Protein AF-A0A1D1YSC1-F1 (afdb_monomer_lite)

Foldseek 3Di:
DDDDDDDDDDDDDDDDDDDDDDPDDPDPDPPPDDDPPDDLKDKDFPPDFAKAFQAKFKDWAAFPPPRWIKMKIKGGDAGPPFEWEDADPPDDIFHPDPVQWDDDPPWTKGDDDPAIATRCVLLVVLCVVLRHGDIYIYMPRDRYDHCVVVHNVVNNVRRVVRDMDGHHHPVRDTDGDIDMARNAKDKDDDDPDIDIDGGDPDDDDDDWDQDPVRDTPPDPDD

Radius of gyration: 28.07 Å; chains: 1; bounding box: 78×94×38 Å

InterPro domains:
  IPR004463 UDP-3-O-acyl N-acetylglucosamine deacetylase [PF03331] (50-207)
  IPR004463 UDP-3-O-acyl N-acetylglucosamine deacetylase [PTHR33694] (35-207)
  IPR015870 UDP-3-O-acyl N-acetylglucosamine deacetylase, N-terminal [G3DSA:3.30.230.20] (48-171)
  IPR020568 Ribosomal protein uS5 domain 2-type superfamily [SSF54211] (50-167)

Secondary structure (DSSP, 8-state):
---------------------------------S---S-SEEEEEEEEEPEEESS-EEEEEE-TTT--EEEEEEEE--TT--EEEE-STTSPPEESSGGGEE--TTS-EEEETTEEEB--HHHHHHHHHTT--BEEEEEESSSB---TTSSSHHHHHHHHHH-EEE-B-TTS-B-EEEEEEE-S-EEEEETTEEEEE---SS------EE-TTS-EE-----

Organism: NCBI:txid1678845

pLDDT: mean 83.15, std 23.89, range [26.45, 98.88]

Structure (mmCIF, N/CA/C/O backbone):
data_AF-A0A1D1YSC1-F1
#
_entry.id   AF-A0A1D1YSC1-F1
#
loop_
_atom_site.group_PDB
_atom_site.id
_atom_site.type_symbol
_atom_site.label_atom_id
_atom_site.label_alt_id
_atom_site.label_comp_id
_atom_site.label_asym_id
_atom_site.label_entity_id
_atom_site.label_seq_id
_atom_site.pdbx_PDB_ins_code
_atom_site.Cartn_x
_atom_site.Cartn_y
_atom_site.Cartn_z
_atom_site.occupancy
_atom_site.B_iso_or_equiv
_atom_site.auth_seq_id
_atom_site.auth_comp_id
_atom_site.auth_asym_id
_atom_site.auth_atom_id
_atom_site.pdbx_PDB_model_num
ATOM 1 N N . ARG A 1 1 ? 55.355 -77.568 -11.088 1.00 39.12 1 ARG A N 1
ATOM 2 C CA . ARG A 1 1 ? 55.262 -77.739 -9.612 1.00 39.12 1 ARG A CA 1
ATOM 3 C C . ARG A 1 1 ? 54.061 -76.919 -9.127 1.00 39.12 1 ARG A C 1
ATOM 5 O O . ARG A 1 1 ? 54.144 -75.709 -9.161 1.00 39.12 1 ARG A O 1
ATOM 12 N N . SER A 1 2 ? 52.837 -77.455 -9.118 1.00 33.72 2 SER A N 1
ATOM 13 C CA . SER A 1 2 ? 52.183 -78.291 -8.082 1.00 33.72 2 SER A CA 1
ATOM 14 C C . SER A 1 2 ? 51.671 -77.526 -6.838 1.00 33.72 2 SER A C 1
ATOM 16 O O . SER A 1 2 ? 52.437 -77.263 -5.923 1.00 33.72 2 SER A O 1
ATOM 18 N N . ARG A 1 3 ? 50.354 -77.244 -6.855 1.00 34.88 3 ARG A N 1
ATOM 19 C CA . ARG A 1 3 ? 49.289 -77.353 -5.816 1.00 34.88 3 ARG A CA 1
ATOM 20 C C . ARG A 1 3 ? 49.611 -77.226 -4.308 1.00 34.88 3 ARG A C 1
ATOM 22 O O . ARG A 1 3 ? 50.446 -77.977 -3.817 1.00 34.88 3 ARG A O 1
ATOM 29 N N . ARG A 1 4 ? 48.722 -76.505 -3.582 1.00 34.66 4 ARG A N 1
ATOM 30 C CA . ARG A 1 4 ? 47.821 -76.921 -2.441 1.00 34.66 4 ARG A CA 1
ATOM 31 C C . ARG A 1 4 ? 47.460 -75.670 -1.582 1.00 34.66 4 ARG A C 1
ATOM 33 O O . ARG A 1 4 ? 48.382 -74.966 -1.211 1.00 34.66 4 ARG A O 1
ATOM 40 N N . THR A 1 5 ? 46.218 -75.169 -1.392 1.00 34.38 5 THR A N 1
ATOM 41 C CA . THR A 1 5 ? 44.997 -75.626 -0.638 1.00 34.38 5 THR A CA 1
ATOM 42 C C . THR A 1 5 ? 45.297 -76.069 0.809 1.00 34.38 5 THR A C 1
ATOM 44 O O . THR A 1 5 ? 46.178 -76.907 0.946 1.00 34.38 5 THR A O 1
ATOM 47 N N . ALA A 1 6 ? 44.638 -75.705 1.930 1.00 34.56 6 ALA A N 1
ATOM 48 C CA . ALA A 1 6 ? 43.359 -75.058 2.343 1.00 34.56 6 ALA A CA 1
ATOM 49 C C . ALA A 1 6 ? 43.446 -74.805 3.907 1.00 34.56 6 ALA A C 1
ATOM 51 O O . ALA A 1 6 ? 44.578 -74.840 4.384 1.00 34.56 6 ALA A O 1
ATOM 52 N N . PRO A 1 7 ? 42.399 -74.767 4.793 1.00 42.50 7 PRO A N 1
ATOM 53 C CA . PRO A 1 7 ? 40.995 -74.277 4.772 1.00 42.50 7 PRO A CA 1
ATOM 54 C C . PRO A 1 7 ? 40.485 -73.526 6.067 1.00 42.50 7 PRO A C 1
ATOM 56 O O . PRO A 1 7 ? 41.078 -73.598 7.135 1.00 42.50 7 PRO A O 1
ATOM 59 N N . ARG A 1 8 ? 39.242 -72.992 5.971 1.00 30.92 8 ARG A N 1
ATOM 60 C CA . ARG A 1 8 ? 38.125 -72.888 6.974 1.00 30.92 8 ARG A CA 1
ATOM 61 C C . ARG A 1 8 ? 38.190 -71.939 8.199 1.00 30.92 8 ARG A C 1
ATOM 63 O O . ARG A 1 8 ? 38.908 -72.203 9.151 1.00 30.92 8 ARG A O 1
ATOM 70 N N . ARG A 1 9 ? 37.136 -71.103 8.338 1.00 31.81 9 ARG A N 1
ATOM 71 C CA . ARG A 1 9 ? 36.025 -71.289 9.320 1.00 31.81 9 ARG A CA 1
ATOM 72 C C . ARG A 1 9 ? 34.803 -70.383 9.035 1.00 31.81 9 ARG A C 1
ATOM 74 O O . ARG A 1 9 ? 34.944 -69.201 8.765 1.00 31.81 9 ARG A O 1
ATOM 81 N N . ARG A 1 10 ? 33.599 -70.974 9.114 1.00 33.00 10 ARG A N 1
ATOM 82 C CA . ARG A 1 10 ? 32.261 -70.334 9.148 1.00 33.00 10 ARG A CA 1
ATOM 83 C C . ARG A 1 10 ? 31.781 -70.223 10.604 1.00 33.00 10 ARG A C 1
ATOM 85 O O . ARG A 1 10 ? 32.017 -71.172 11.349 1.00 33.00 10 ARG A O 1
ATOM 92 N N . ARG A 1 11 ? 31.009 -69.175 10.935 1.00 31.00 11 ARG A N 1
ATOM 93 C CA . ARG A 1 11 ? 29.890 -69.105 11.923 1.00 31.00 11 ARG A CA 1
ATOM 94 C C . ARG A 1 11 ? 29.269 -67.690 11.828 1.00 31.00 11 ARG A C 1
ATOM 96 O O . ARG A 1 11 ? 30.011 -66.739 11.989 1.00 31.00 11 ARG A O 1
ATOM 103 N N . THR A 1 12 ? 28.085 -67.461 11.239 1.00 29.62 12 THR A N 1
ATOM 104 C CA . THR A 1 12 ? 26.663 -67.637 11.663 1.00 29.62 12 THR A CA 1
ATOM 105 C C . THR A 1 12 ? 26.011 -66.401 12.306 1.00 29.62 12 THR A C 1
ATOM 107 O O . THR A 1 12 ? 26.541 -65.910 13.294 1.00 29.62 12 THR A O 1
ATOM 110 N N . ARG A 1 13 ? 24.767 -66.126 11.845 1.00 27.23 13 ARG A N 1
ATOM 111 C CA . ARG A 1 13 ? 23.659 -65.312 12.422 1.00 27.23 13 ARG A CA 1
ATOM 112 C C . ARG A 1 13 ? 23.828 -63.783 12.293 1.00 27.23 13 ARG A C 1
ATOM 114 O O . ARG A 1 13 ? 24.944 -63.307 12.334 1.00 27.23 13 ARG A O 1
ATOM 121 N N . SER A 1 14 ? 22.798 -62.963 12.072 1.00 30.50 14 SER A N 1
ATOM 122 C CA . SER A 1 14 ? 21.338 -63.106 12.218 1.00 30.50 14 SER A CA 1
ATOM 123 C C . SER A 1 14 ? 20.599 -62.085 11.338 1.00 30.50 14 SER A C 1
ATOM 125 O O . SER A 1 14 ? 21.134 -61.039 10.991 1.00 30.50 14 SER A O 1
ATOM 127 N N . HIS A 1 15 ? 19.346 -62.407 11.013 1.00 31.84 15 HIS A N 1
ATOM 128 C CA . HIS A 1 15 ? 18.331 -61.498 10.482 1.00 31.84 15 HIS A CA 1
ATOM 129 C C . HIS A 1 15 ? 18.201 -60.194 11.286 1.00 31.84 15 HIS A C 1
ATOM 131 O O . HIS A 1 15 ? 18.154 -60.248 12.511 1.00 31.84 15 HIS A O 1
ATOM 137 N N . CYS A 1 16 ? 17.942 -59.088 10.586 1.00 26.45 16 CYS A N 1
ATOM 138 C CA . CYS A 1 16 ? 16.948 -58.112 11.024 1.00 26.45 16 CYS A CA 1
ATOM 139 C C . CYS A 1 16 ? 16.099 -57.704 9.815 1.00 26.45 16 CYS A C 1
ATOM 141 O O . CYS A 1 16 ? 16.596 -57.146 8.840 1.00 26.45 16 CYS A O 1
ATOM 143 N N . ARG A 1 17 ? 14.816 -58.072 9.870 1.00 34.06 17 ARG A N 1
ATOM 144 C CA . ARG A 1 17 ? 13.749 -57.495 9.057 1.00 34.06 17 ARG A CA 1
ATOM 145 C C . ARG A 1 17 ? 13.310 -56.205 9.750 1.00 34.06 17 ARG A C 1
ATOM 147 O O . ARG A 1 17 ? 12.892 -56.265 10.898 1.00 34.06 17 ARG A O 1
ATOM 154 N N . SER A 1 18 ? 13.315 -55.103 9.021 1.00 32.38 18 SER A N 1
ATOM 155 C CA . SER A 1 18 ? 12.492 -53.915 9.266 1.00 32.38 18 SER A CA 1
ATOM 156 C C . SER A 1 18 ? 12.382 -53.234 7.894 1.00 32.38 18 SER A C 1
ATOM 158 O O . SER A 1 18 ? 13.385 -52.805 7.345 1.00 32.38 18 SER A O 1
ATOM 160 N N . GLY A 1 19 ? 11.266 -53.253 7.173 1.00 36.19 19 GLY A N 1
ATOM 161 C CA . GLY A 1 19 ? 9.911 -53.182 7.685 1.00 36.19 19 GLY A CA 1
ATOM 162 C C . GLY A 1 19 ? 9.565 -51.750 8.066 1.00 36.19 19 GLY A C 1
ATOM 163 O O . GLY A 1 19 ? 9.018 -51.565 9.136 1.00 36.19 19 GLY A O 1
ATOM 164 N N . GLU A 1 20 ? 9.864 -50.765 7.215 1.00 30.47 20 GLU A N 1
ATOM 165 C CA . GLU A 1 20 ? 9.128 -49.501 7.225 1.00 30.47 20 GLU A CA 1
ATOM 166 C C . GLU A 1 20 ? 8.618 -49.200 5.820 1.00 30.47 20 GLU A C 1
ATOM 168 O O . GLU A 1 20 ? 9.331 -48.924 4.857 1.00 30.47 20 GLU A O 1
ATOM 173 N N . MET A 1 21 ? 7.316 -49.418 5.727 1.00 30.52 21 MET A N 1
ATOM 174 C CA . MET A 1 21 ? 6.449 -49.181 4.602 1.00 30.52 21 MET A CA 1
ATOM 175 C C . MET A 1 21 ? 6.351 -47.663 4.438 1.00 30.52 21 MET A C 1
ATOM 177 O O . MET A 1 21 ? 5.779 -46.993 5.293 1.00 30.52 21 MET A O 1
ATOM 181 N N . PHE A 1 22 ? 6.930 -47.128 3.360 1.00 29.66 22 PHE A N 1
ATOM 182 C CA . PHE A 1 22 ? 6.722 -45.742 2.938 1.00 29.66 22 PHE A CA 1
ATOM 183 C C . PHE A 1 22 ? 5.228 -45.399 3.039 1.00 29.66 22 PHE A C 1
ATOM 185 O O . PHE A 1 22 ? 4.410 -46.128 2.456 1.00 29.66 22 PHE A O 1
ATOM 192 N N . PRO A 1 23 ? 4.831 -44.325 3.748 1.00 36.41 23 PRO A N 1
ATOM 193 C CA . PRO A 1 23 ? 3.444 -43.919 3.743 1.00 36.41 23 PRO A CA 1
ATOM 194 C C . PRO A 1 23 ? 3.080 -43.539 2.309 1.00 36.41 23 PRO A C 1
ATOM 196 O O . PRO A 1 23 ? 3.717 -42.715 1.651 1.00 36.41 23 PRO A O 1
ATOM 199 N N . ARG A 1 24 ? 2.067 -44.245 1.810 1.00 33.72 24 ARG A N 1
ATOM 200 C CA . ARG A 1 24 ? 1.439 -44.049 0.508 1.00 33.72 24 ARG A CA 1
ATOM 201 C C . ARG A 1 24 ? 1.140 -42.567 0.292 1.00 33.72 24 ARG A C 1
ATOM 203 O O . ARG A 1 24 ? 0.665 -41.907 1.212 1.00 33.72 24 ARG A O 1
ATOM 210 N N . ARG A 1 25 ? 1.340 -42.104 -0.951 1.00 35.59 25 ARG A N 1
ATOM 211 C CA . ARG A 1 25 ? 0.795 -40.854 -1.508 1.00 35.59 25 ARG A CA 1
ATOM 212 C C . ARG A 1 25 ? -0.535 -40.505 -0.834 1.00 35.59 25 ARG A C 1
ATOM 214 O O . ARG A 1 25 ? -1.550 -41.136 -1.139 1.00 35.59 25 ARG A O 1
ATOM 221 N N . LEU A 1 26 ? -0.546 -39.489 0.030 1.00 38.94 26 LEU A N 1
ATOM 222 C CA . LEU A 1 26 ? -1.777 -38.758 0.278 1.00 38.94 26 LEU A CA 1
ATOM 223 C C . LEU A 1 26 ? -2.055 -37.995 -1.013 1.00 38.94 26 LEU A C 1
ATOM 225 O O . LEU A 1 26 ? -1.415 -36.996 -1.323 1.00 38.94 26 LEU A O 1
ATOM 229 N N . GLN A 1 27 ? -2.981 -38.528 -1.806 1.00 32.03 27 GLN A 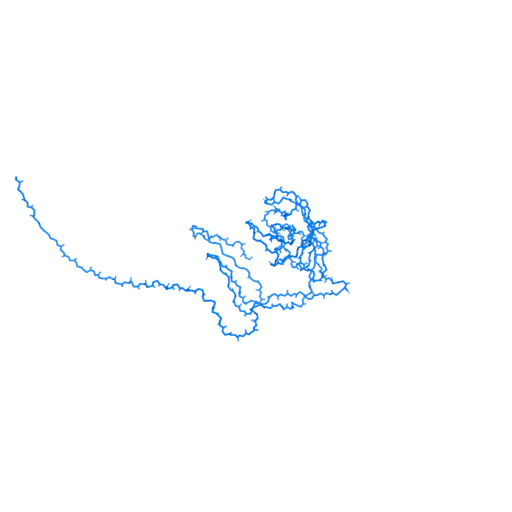N 1
ATOM 230 C CA . GLN A 1 27 ? -3.681 -37.725 -2.795 1.00 32.03 27 GLN A CA 1
ATOM 231 C C . GLN A 1 27 ? -4.194 -36.467 -2.088 1.00 32.03 27 GLN A C 1
ATOM 233 O O . GLN A 1 27 ? -4.639 -36.556 -0.940 1.00 32.03 27 GLN A O 1
ATOM 238 N N . ALA A 1 28 ? -4.113 -35.319 -2.761 1.00 35.78 28 ALA A N 1
ATOM 239 C CA . ALA A 1 28 ? -4.696 -34.067 -2.306 1.00 35.78 28 ALA A CA 1
ATOM 240 C C . ALA A 1 28 ? -6.205 -34.260 -2.095 1.00 35.78 28 ALA A C 1
ATOM 242 O O . ALA A 1 28 ? -7.022 -34.062 -2.988 1.00 35.78 28 ALA A O 1
ATOM 243 N N . SER A 1 29 ? -6.575 -34.706 -0.901 1.00 27.72 29 SER A N 1
ATOM 244 C CA . SER A 1 29 ? -7.944 -34.711 -0.441 1.00 27.72 29 SER A CA 1
ATOM 245 C C . SER A 1 29 ? -8.137 -33.362 0.219 1.00 27.72 29 SER A C 1
ATOM 247 O O . SER A 1 29 ? -7.750 -33.170 1.370 1.00 27.72 29 SER A O 1
ATOM 249 N N . VAL A 1 30 ? -8.779 -32.437 -0.492 1.00 39.38 30 VAL A N 1
ATOM 250 C CA . VAL A 1 30 ? -9.582 -31.412 0.173 1.00 39.38 30 VAL A CA 1
ATOM 251 C C . VAL A 1 30 ? -10.610 -32.191 0.989 1.00 39.38 30 VAL A C 1
ATOM 253 O O . VAL A 1 30 ? -11.622 -32.649 0.461 1.00 39.38 30 VAL A O 1
ATOM 256 N N . ARG A 1 31 ? -10.314 -32.474 2.261 1.00 32.00 31 ARG A N 1
ATOM 257 C CA . ARG A 1 31 ? -11.325 -33.010 3.166 1.00 32.00 31 ARG A CA 1
ATOM 258 C C . ARG A 1 31 ? -12.310 -31.874 3.401 1.00 32.00 31 ARG A C 1
ATOM 260 O O . ARG A 1 31 ? -12.091 -31.037 4.266 1.00 32.00 31 ARG A O 1
ATOM 267 N N . LYS A 1 32 ? -13.395 -31.862 2.623 1.00 39.50 32 LYS A N 1
ATOM 268 C CA . LYS A 1 32 ? -14.647 -31.221 3.030 1.00 39.50 32 LYS A CA 1
ATOM 269 C C . LYS A 1 32 ? -15.151 -31.993 4.250 1.00 39.50 32 LYS A C 1
ATOM 271 O O . LYS A 1 32 ? -15.892 -32.963 4.112 1.00 39.50 32 LYS A O 1
ATOM 276 N N . PHE A 1 33 ? -14.658 -31.643 5.434 1.00 38.44 33 PHE A N 1
ATOM 277 C CA . PHE A 1 33 ? -15.342 -32.005 6.667 1.00 38.44 33 PHE A CA 1
ATOM 278 C C . PHE A 1 33 ? -16.685 -31.261 6.690 1.00 38.44 33 PHE A C 1
ATOM 280 O O . PHE A 1 33 ? -16.759 -30.134 6.216 1.00 38.44 33 PHE A O 1
ATOM 287 N N . GLY A 1 34 ? -17.725 -31.967 7.145 1.00 33.47 34 GLY A N 1
ATOM 288 C CA . GLY A 1 34 ? -19.127 -31.566 7.321 1.00 33.47 34 GLY A CA 1
ATOM 289 C C . GLY A 1 34 ? -19.532 -30.152 6.899 1.00 33.47 34 GLY A C 1
ATOM 290 O O . GLY A 1 34 ? -19.077 -29.162 7.452 1.00 33.47 34 GLY A O 1
ATOM 291 N N . THR A 1 35 ? -20.485 -30.074 5.974 1.00 40.66 35 THR A N 1
ATOM 292 C CA . THR A 1 35 ? -21.174 -28.843 5.582 1.00 40.66 35 THR A CA 1
ATOM 293 C C . THR A 1 35 ? -21.848 -28.155 6.775 1.00 40.66 35 THR A C 1
ATOM 295 O O . THR A 1 35 ? -23.009 -28.425 7.078 1.00 40.66 35 THR A O 1
ATOM 298 N N . THR A 1 36 ? -21.157 -27.202 7.392 1.00 43.22 36 THR A N 1
ATOM 299 C CA . THR A 1 36 ? -21.775 -25.966 7.882 1.00 43.22 36 THR A CA 1
ATOM 300 C C . THR A 1 36 ? -21.490 -24.877 6.854 1.00 43.22 36 THR A C 1
ATOM 302 O O . THR A 1 36 ? -20.346 -24.563 6.554 1.00 43.22 36 THR A O 1
ATOM 305 N N . SER A 1 37 ? -22.561 -24.370 6.246 1.00 49.84 37 SER A N 1
ATOM 306 C CA . SER A 1 37 ? -22.618 -23.476 5.081 1.00 49.84 37 SER A CA 1
ATOM 307 C C . SER A 1 37 ? -22.130 -22.035 5.346 1.00 49.84 37 SER A C 1
ATOM 309 O O . SER A 1 37 ? -22.753 -21.072 4.898 1.00 49.84 37 SER A O 1
ATOM 311 N N . SER A 1 38 ? -21.034 -21.847 6.073 1.00 65.56 38 SER A N 1
ATOM 312 C CA . SER A 1 38 ? -20.431 -20.529 6.286 1.00 65.56 38 SER A CA 1
ATOM 313 C C . SER A 1 38 ? -19.060 -20.466 5.627 1.00 65.56 38 SER A C 1
ATOM 315 O O . SER A 1 38 ? -18.267 -21.390 5.764 1.00 65.56 38 SER A O 1
ATOM 317 N N . SER A 1 39 ? -18.785 -19.371 4.916 1.00 80.38 39 SER A N 1
ATOM 318 C CA . SER A 1 39 ? -17.441 -19.047 4.424 1.00 80.38 39 SER A CA 1
ATOM 319 C C . SER A 1 39 ? -16.408 -19.179 5.562 1.00 80.38 39 SER A C 1
ATOM 321 O O . SER A 1 39 ? -16.694 -18.706 6.668 1.00 80.38 39 SER A O 1
ATOM 323 N N . PRO A 1 40 ? -15.214 -19.767 5.322 1.00 83.94 40 PRO A N 1
ATOM 324 C CA . PRO A 1 40 ? -14.171 -19.933 6.346 1.00 83.94 40 PRO A CA 1
ATOM 325 C C . PRO A 1 40 ? -13.662 -18.593 6.896 1.00 83.94 40 PRO A C 1
ATOM 327 O O . PRO A 1 40 ? -13.058 -18.533 7.969 1.00 83.94 40 PRO A O 1
ATOM 330 N N . LEU A 1 41 ? -13.937 -17.508 6.166 1.00 88.75 41 LEU A N 1
ATOM 331 C CA . LEU A 1 41 ? -13.676 -16.136 6.565 1.00 88.75 41 LEU A CA 1
ATOM 332 C C . LEU A 1 41 ? -14.954 -15.288 6.553 1.00 88.75 41 LEU A C 1
ATOM 334 O O . LEU A 1 41 ? -15.864 -15.501 5.747 1.00 88.75 41 LEU A O 1
ATOM 338 N N . SER A 1 42 ? -14.994 -14.273 7.406 1.00 91.31 42 SER A N 1
ATOM 339 C CA . SER A 1 42 ? -16.013 -13.221 7.371 1.00 91.31 42 SER A CA 1
ATOM 340 C C . SER A 1 42 ? -15.396 -11.862 7.676 1.00 91.31 42 SER A C 1
ATOM 342 O O . SER A 1 42 ? -14.330 -11.790 8.285 1.00 91.31 42 SER A O 1
ATOM 344 N N . TRP A 1 43 ? -16.081 -10.793 7.287 1.00 91.12 43 TRP A N 1
ATOM 345 C CA . TRP A 1 43 ? -15.695 -9.423 7.608 1.00 91.12 43 TRP A CA 1
ATOM 346 C C . TRP A 1 43 ? -16.568 -8.910 8.748 1.00 91.12 43 TRP A C 1
ATOM 348 O O . TRP A 1 43 ? -17.792 -8.958 8.649 1.00 91.12 43 TRP A O 1
ATOM 358 N N . GLN A 1 44 ? -15.946 -8.445 9.829 1.00 91.69 44 GLN A N 1
ATOM 359 C CA . GLN A 1 44 ? -16.648 -7.970 11.023 1.00 91.69 44 GLN A CA 1
ATOM 360 C C . GLN A 1 44 ? -16.255 -6.523 11.339 1.00 91.69 44 GLN A C 1
ATOM 362 O O . GLN A 1 44 ? -15.069 -6.192 11.247 1.00 91.69 44 GLN A O 1
ATOM 367 N N . PRO A 1 45 ? -17.200 -5.653 11.737 1.00 93.50 45 PRO A N 1
ATOM 368 C CA . PRO A 1 45 ? -16.871 -4.317 12.215 1.00 93.50 45 PRO A CA 1
ATOM 369 C C . PRO A 1 45 ? -15.947 -4.368 13.433 1.00 93.50 45 PRO A C 1
ATOM 371 O O . PRO A 1 45 ? -16.182 -5.105 14.387 1.00 93.50 45 PRO A O 1
ATOM 374 N N . THR A 1 46 ? -14.914 -3.535 13.426 1.00 92.75 46 THR A N 1
ATOM 375 C CA . THR A 1 46 ? -13.964 -3.404 14.545 1.00 92.75 46 THR A CA 1
ATOM 376 C C . THR A 1 46 ? -14.471 -2.492 15.664 1.00 92.75 46 THR A C 1
ATOM 378 O O . THR A 1 46 ? -13.836 -2.397 16.712 1.00 92.75 46 THR A O 1
ATOM 381 N N . GLY A 1 47 ? -15.577 -1.776 15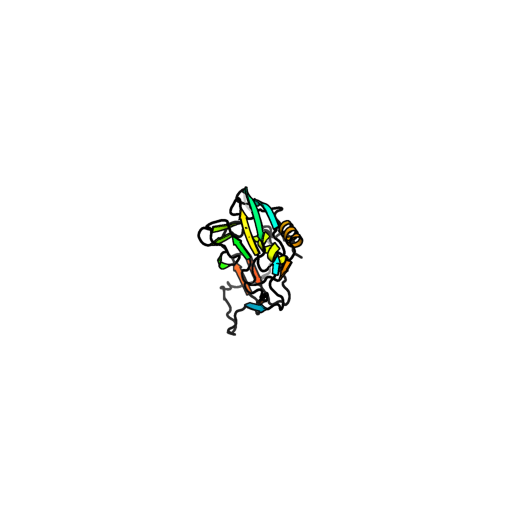.433 1.00 93.81 47 GLY A N 1
ATOM 382 C CA . GLY A 1 47 ? -16.063 -0.707 16.312 1.00 93.81 47 GLY A CA 1
ATOM 383 C C . GLY A 1 47 ? -15.265 0.599 16.210 1.00 93.81 47 GLY A C 1
ATOM 384 O O . GLY A 1 47 ? -15.542 1.530 16.958 1.00 93.81 47 GLY A O 1
ATOM 385 N N . LYS A 1 48 ? -14.286 0.682 15.299 1.00 96.31 48 LYS A N 1
ATOM 386 C CA . LYS A 1 48 ? -13.501 1.891 15.017 1.00 96.31 48 LYS A CA 1
ATOM 387 C C . LYS A 1 48 ? -13.811 2.410 13.610 1.00 96.31 48 LYS A C 1
ATOM 389 O O . LYS A 1 48 ? -14.069 1.586 12.725 1.00 96.31 48 LYS A O 1
ATOM 394 N N . PRO A 1 49 ? -13.775 3.731 13.373 1.00 98.00 49 PRO A N 1
ATOM 395 C CA . PRO A 1 49 ? -13.903 4.273 12.029 1.00 98.00 49 PRO A CA 1
ATOM 396 C C . PRO A 1 49 ? -12.654 3.967 11.203 1.00 98.00 49 PRO A C 1
ATOM 398 O O . PRO A 1 49 ? -11.544 3.867 11.738 1.00 98.00 49 PRO A O 1
ATOM 401 N N . GLN A 1 50 ? -12.839 3.841 9.893 1.00 98.62 50 GLN A N 1
ATOM 402 C CA . GLN A 1 50 ? -11.734 3.786 8.948 1.00 98.62 50 GLN A CA 1
ATOM 403 C C . GLN A 1 50 ? -10.843 5.025 9.085 1.00 98.62 50 GLN A C 1
ATOM 405 O O . GLN A 1 50 ? -11.335 6.129 9.315 1.00 98.62 50 GLN A O 1
ATOM 410 N N . GLN A 1 51 ? -9.538 4.846 8.927 1.00 98.75 51 GLN A N 1
ATOM 411 C CA . GLN A 1 51 ? -8.559 5.927 8.966 1.00 98.75 51 GLN A CA 1
ATOM 412 C C . GLN A 1 51 ? -8.070 6.297 7.563 1.00 98.75 51 GLN A C 1
ATOM 414 O O . GLN A 1 51 ? -8.061 5.483 6.638 1.00 98.75 51 GLN A O 1
ATOM 419 N N . THR A 1 52 ? -7.632 7.538 7.428 1.00 98.88 52 THR A N 1
ATOM 420 C CA . THR A 1 52 ? -6.877 8.074 6.294 1.00 98.88 52 THR A CA 1
ATOM 421 C C . THR A 1 52 ? -5.724 8.920 6.843 1.00 98.88 52 THR A C 1
ATOM 423 O O . THR A 1 52 ? -5.636 9.158 8.048 1.00 98.88 52 THR A O 1
ATOM 426 N N . LEU A 1 53 ? -4.831 9.375 5.971 1.00 98.81 53 LEU A N 1
ATOM 427 C CA . LEU A 1 53 ? -3.798 10.347 6.329 1.00 98.81 53 LEU A CA 1
ATOM 428 C C . LEU A 1 53 ? -4.428 11.696 6.692 1.00 98.81 53 LEU A C 1
ATOM 430 O O . LEU A 1 53 ? -5.411 12.102 6.069 1.00 98.81 53 LEU A O 1
ATOM 434 N N . ALA A 1 54 ? -3.853 12.399 7.667 1.00 98.69 54 ALA A N 1
ATOM 435 C CA . ALA A 1 54 ? -4.296 13.742 8.044 1.00 98.69 54 ALA A CA 1
ATOM 436 C C . ALA A 1 54 ? -3.771 14.824 7.085 1.00 98.69 54 ALA A C 1
ATOM 438 O O . ALA A 1 54 ? -4.409 15.862 6.909 1.00 98.69 54 ALA A O 1
ATOM 439 N N . SER A 1 55 ? -2.639 14.571 6.429 1.00 98.50 55 SER A N 1
ATOM 440 C CA . SER A 1 55 ? -2.053 15.432 5.402 1.00 98.50 55 SER A CA 1
ATOM 441 C C . SER A 1 55 ? -1.385 14.600 4.303 1.00 98.50 55 SER A C 1
ATOM 443 O O . SER A 1 55 ? -1.224 13.389 4.439 1.00 98.50 55 SER A O 1
ATOM 445 N N . GLY A 1 56 ? -1.071 15.228 3.169 1.00 98.38 56 GLY A N 1
ATOM 446 C CA . GLY A 1 56 ? -0.352 14.560 2.086 1.00 98.38 56 GLY A CA 1
ATOM 447 C C . GLY A 1 56 ? 1.147 14.486 2.365 1.00 98.38 56 GLY A C 1
ATOM 448 O O . G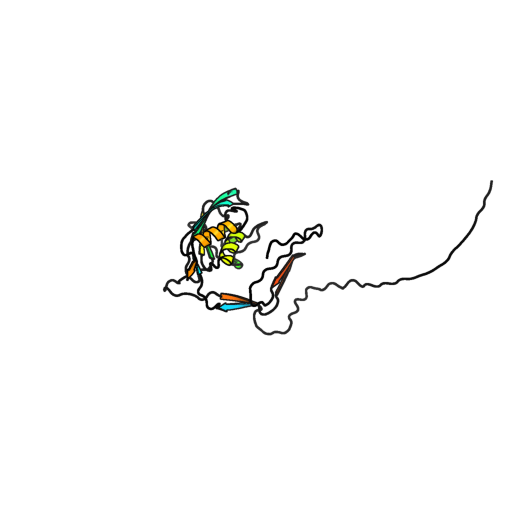LY A 1 56 ? 1.722 15.462 2.841 1.00 98.38 56 GLY A O 1
ATOM 449 N N . VAL A 1 57 ? 1.775 13.366 2.013 1.00 98.44 57 VAL A N 1
ATOM 450 C CA . VAL A 1 57 ? 3.235 13.182 2.072 1.00 98.44 57 VAL A CA 1
ATOM 451 C C . VAL A 1 57 ? 3.749 12.544 0.792 1.00 98.44 57 VAL A C 1
ATOM 453 O O . VAL A 1 57 ? 3.003 11.877 0.075 1.00 98.44 57 VAL A O 1
ATOM 456 N N . GLU A 1 58 ? 5.027 12.740 0.489 1.00 98.25 58 GLU A N 1
ATOM 457 C CA . GLU A 1 58 ? 5.647 12.173 -0.703 1.00 98.25 58 GLU A CA 1
ATOM 458 C C . GLU A 1 58 ? 7.050 11.643 -0.426 1.00 98.25 58 GLU A C 1
ATOM 460 O O . GLU A 1 58 ? 7.776 12.148 0.432 1.00 98.25 58 GLU A O 1
ATOM 465 N N . LYS A 1 59 ? 7.436 10.618 -1.186 1.00 98.56 59 LYS A N 1
ATOM 466 C CA . LYS A 1 59 ? 8.808 10.118 -1.242 1.00 98.56 59 LYS A CA 1
ATOM 467 C C . LYS A 1 59 ? 9.209 9.932 -2.694 1.00 98.56 59 LYS A C 1
ATOM 469 O O . LYS A 1 59 ? 8.407 9.504 -3.526 1.00 98.56 59 LYS A O 1
ATOM 474 N N . SER A 1 60 ? 10.464 10.253 -2.974 1.00 98.50 60 SER A N 1
ATOM 475 C CA . SER A 1 60 ? 11.079 10.060 -4.282 1.00 98.50 60 SER A CA 1
ATOM 476 C C . SER A 1 60 ? 12.280 9.140 -4.148 1.00 98.50 60 SER A C 1
ATOM 478 O O . SER A 1 60 ? 12.991 9.190 -3.148 1.00 98.50 60 SER A O 1
ATOM 480 N N . GLY A 1 61 ? 12.519 8.319 -5.160 1.00 98.06 61 GLY A N 1
ATOM 481 C CA . GLY A 1 61 ? 13.649 7.405 -5.186 1.00 98.06 61 GLY A CA 1
ATOM 482 C C . GLY A 1 61 ? 13.746 6.689 -6.522 1.00 98.06 61 GLY A C 1
ATOM 483 O O . GLY A 1 61 ? 13.134 7.098 -7.503 1.00 98.06 61 GLY A O 1
ATOM 484 N N . VAL A 1 62 ? 14.525 5.615 -6.558 1.00 97.94 62 VAL A N 1
ATOM 485 C CA . VAL A 1 62 ? 14.728 4.817 -7.771 1.00 97.94 62 VAL A CA 1
ATOM 486 C C . VAL A 1 62 ? 13.878 3.548 -7.690 1.00 97.94 62 VAL A C 1
ATOM 488 O O . VAL A 1 62 ? 13.820 2.912 -6.638 1.00 97.94 62 VAL A O 1
ATOM 491 N N . GLY A 1 63 ? 13.214 3.173 -8.781 1.00 97.06 63 GLY A N 1
ATOM 492 C CA . GLY A 1 63 ? 12.563 1.869 -8.909 1.00 97.06 63 GLY A CA 1
ATOM 493 C C . GLY A 1 63 ? 13.598 0.742 -8.991 1.00 97.06 63 GLY A C 1
ATOM 494 O O . GLY A 1 63 ? 14.566 0.846 -9.747 1.00 97.06 63 GLY A O 1
ATOM 495 N N . LEU A 1 64 ? 13.408 -0.332 -8.220 1.00 96.31 64 LEU A N 1
ATOM 496 C CA . LEU A 1 64 ? 14.357 -1.447 -8.129 1.00 96.31 64 LEU A CA 1
ATOM 497 C C . LEU A 1 64 ? 14.570 -2.142 -9.479 1.00 96.31 64 LEU A C 1
ATOM 499 O O . LEU A 1 64 ? 15.697 -2.491 -9.830 1.00 96.31 64 LEU A O 1
ATOM 503 N N . HIS A 1 65 ? 13.489 -2.359 -10.226 1.00 95.06 65 HIS A N 1
ATOM 504 C CA . HIS A 1 65 ? 13.512 -3.111 -11.477 1.00 95.06 65 HIS A CA 1
ATOM 505 C C . HIS A 1 65 ? 13.660 -2.214 -12.706 1.00 95.06 65 HIS A C 1
ATOM 507 O O . HIS A 1 65 ? 14.322 -2.591 -13.673 1.00 95.06 65 HIS A O 1
ATOM 513 N N . SER A 1 66 ? 13.032 -1.041 -12.689 1.00 94.44 66 SER A N 1
ATOM 514 C CA . SER A 1 66 ? 13.032 -0.094 -13.806 1.00 94.44 66 SER A CA 1
ATOM 515 C C . SER A 1 66 ? 14.280 0.785 -13.851 1.00 94.44 66 SER A C 1
ATOM 517 O O . SER A 1 66 ? 14.640 1.263 -14.926 1.00 94.44 66 SER A O 1
ATOM 519 N N . GLY A 1 67 ? 14.916 1.048 -12.703 1.00 96.12 67 GLY A N 1
ATOM 520 C CA . GLY A 1 67 ? 15.969 2.058 -12.576 1.00 96.12 67 GLY A CA 1
ATOM 521 C C . GLY A 1 67 ? 15.479 3.497 -12.793 1.00 96.12 67 GLY A C 1
ATOM 522 O O . GLY A 1 67 ? 16.294 4.418 -12.844 1.00 96.12 67 GLY A O 1
ATOM 523 N N . ALA A 1 68 ? 14.167 3.710 -12.939 1.00 96.75 68 ALA A N 1
ATOM 524 C CA . ALA A 1 68 ? 13.582 5.027 -13.148 1.00 96.75 68 ALA A CA 1
ATOM 525 C C . ALA A 1 68 ? 13.500 5.798 -11.826 1.00 96.75 68 ALA A C 1
ATOM 527 O O . ALA A 1 68 ? 13.237 5.213 -10.777 1.00 96.75 68 ALA A O 1
ATOM 528 N N . SER A 1 69 ? 13.687 7.119 -11.882 1.00 98.06 69 SER A N 1
ATOM 529 C CA . SER A 1 69 ? 13.399 7.990 -10.741 1.00 98.06 69 SER A CA 1
ATOM 530 C C . SER A 1 69 ? 11.889 8.187 -10.646 1.00 98.06 69 SER A C 1
ATOM 532 O O . SER A 1 69 ? 11.286 8.736 -11.572 1.00 98.06 69 SER A O 1
ATOM 534 N N . THR A 1 70 ? 11.280 7.730 -9.556 1.00 97.81 70 THR A N 1
ATOM 535 C CA . THR A 1 70 ? 9.838 7.817 -9.332 1.00 97.81 70 THR A CA 1
ATOM 536 C C . THR A 1 70 ? 9.524 8.551 -8.040 1.00 97.81 70 THR A C 1
ATOM 538 O O . THR A 1 70 ? 10.255 8.479 -7.050 1.00 97.81 70 THR A O 1
ATOM 541 N N . THR A 1 71 ? 8.407 9.268 -8.060 1.00 98.38 71 THR A N 1
ATOM 542 C CA . THR A 1 71 ? 7.846 9.950 -6.895 1.00 98.38 71 THR A CA 1
ATOM 543 C C . THR A 1 71 ? 6.484 9.353 -6.618 1.00 98.38 71 THR A C 1
ATOM 545 O O . THR A 1 71 ? 5.649 9.281 -7.520 1.00 98.38 71 THR A O 1
ATOM 548 N N . VAL A 1 72 ? 6.244 8.948 -5.374 1.00 98.62 72 VAL A N 1
ATOM 549 C CA . VAL A 1 72 ? 4.927 8.495 -4.930 1.00 98.62 72 VAL A CA 1
ATOM 550 C C . VAL A 1 72 ? 4.404 9.440 -3.859 1.00 98.62 72 VAL A C 1
ATOM 552 O O . VAL A 1 72 ? 5.087 9.706 -2.866 1.00 98.62 72 VAL A O 1
ATOM 555 N N . ARG A 1 73 ? 3.182 9.939 -4.066 1.00 98.75 73 ARG A N 1
ATOM 556 C CA . ARG A 1 73 ? 2.452 10.776 -3.109 1.00 98.75 73 ARG A CA 1
ATOM 557 C C . ARG A 1 73 ? 1.351 9.969 -2.452 1.00 98.75 73 ARG A C 1
ATOM 559 O O . ARG A 1 73 ? 0.527 9.358 -3.133 1.00 98.75 73 ARG A O 1
ATOM 566 N N . LEU A 1 74 ? 1.323 10.001 -1.130 1.00 98.75 74 LEU A N 1
ATOM 567 C CA . LEU A 1 74 ? 0.278 9.419 -0.311 1.00 98.75 74 LEU A CA 1
ATOM 568 C C . LEU A 1 74 ? -0.648 10.557 0.106 1.00 98.75 74 LEU A C 1
ATOM 570 O O . LEU A 1 74 ? -0.240 11.477 0.815 1.00 98.75 74 LEU A O 1
ATOM 574 N N . LEU A 1 75 ? -1.892 10.509 -0.356 1.00 98.81 75 LEU A N 1
ATOM 575 C CA . LEU A 1 75 ? -2.877 11.558 -0.128 1.00 98.81 75 LEU A CA 1
ATOM 576 C C . LEU A 1 75 ? -4.085 11.004 0.634 1.00 98.81 75 LEU A C 1
ATOM 578 O O . LEU A 1 75 ? -4.439 9.832 0.440 1.00 98.81 75 LEU A O 1
ATOM 582 N N . PRO A 1 76 ? -4.756 11.839 1.450 1.00 98.69 76 PRO A N 1
ATOM 583 C CA . PRO A 1 76 ? -5.998 11.442 2.090 1.00 98.69 76 PRO A CA 1
ATOM 584 C C . PRO A 1 76 ? -7.039 10.979 1.062 1.00 98.69 76 PRO A C 1
ATOM 586 O O . PRO A 1 76 ? -7.131 11.546 -0.031 1.00 98.69 76 PRO A O 1
ATOM 589 N N . ALA A 1 77 ? -7.828 9.966 1.414 1.00 98.56 77 ALA A N 1
ATOM 590 C CA . ALA A 1 77 ? -8.934 9.473 0.597 1.00 98.56 77 ALA A CA 1
ATOM 591 C C . ALA A 1 77 ? -10.217 9.324 1.421 1.00 98.56 77 ALA A C 1
ATOM 593 O O . ALA A 1 77 ? -10.193 9.271 2.654 1.00 98.56 77 ALA A O 1
ATOM 594 N N . MET A 1 78 ? -11.348 9.275 0.720 1.00 98.50 78 MET A N 1
ATOM 595 C CA . MET A 1 78 ? -12.662 9.220 1.354 1.00 98.50 78 MET A CA 1
ATOM 596 C C . MET A 1 78 ? -12.907 7.845 1.978 1.00 98.50 78 MET A C 1
ATOM 598 O O . MET A 1 78 ? -12.383 6.828 1.515 1.00 98.50 78 MET A O 1
ATOM 602 N N . ALA A 1 79 ? -13.743 7.801 3.015 1.00 98.62 79 ALA A N 1
ATOM 603 C CA . ALA A 1 79 ? -14.143 6.537 3.619 1.00 98.62 79 ALA A CA 1
ATOM 604 C C . ALA A 1 79 ? -14.807 5.621 2.579 1.00 98.62 79 ALA A C 1
ATOM 606 O O . ALA A 1 79 ? -15.665 6.052 1.805 1.00 98.62 79 ALA A O 1
ATOM 607 N N . GLY A 1 80 ? -14.423 4.344 2.583 1.00 97.88 80 GLY A N 1
ATOM 608 C CA . GLY A 1 80 ? -14.940 3.324 1.674 1.00 97.88 80 GLY A CA 1
ATOM 609 C C . GLY A 1 80 ? -14.229 3.243 0.322 1.00 97.88 80 GLY A C 1
ATOM 610 O O . GLY A 1 80 ? -14.522 2.326 -0.443 1.00 97.88 80 GLY A O 1
ATOM 611 N N . GLU A 1 81 ? -13.283 4.136 0.016 1.00 97.94 81 GLU A N 1
ATOM 612 C CA . GLU A 1 81 ? -12.489 4.029 -1.216 1.00 97.94 81 GLU A CA 1
ATOM 613 C C . GLU A 1 81 ? -11.371 2.986 -1.124 1.00 97.94 81 GLU A C 1
ATOM 615 O O . GLU A 1 81 ? -10.944 2.448 -2.150 1.00 97.94 81 GLU A O 1
ATOM 620 N N . GLY A 1 82 ? -10.906 2.692 0.091 1.00 98.12 82 GLY A N 1
ATOM 621 C CA . GLY A 1 82 ? -9.739 1.857 0.326 1.00 98.12 82 GLY A CA 1
ATOM 622 C C . GLY A 1 82 ? -8.445 2.508 -0.170 1.00 98.12 82 GLY A C 1
ATOM 623 O O . GLY A 1 82 ? -8.350 3.720 -0.379 1.00 98.12 82 GLY A O 1
ATOM 624 N N . ARG A 1 83 ? -7.418 1.681 -0.367 1.00 98.69 83 ARG A N 1
ATOM 625 C CA . ARG A 1 83 ? -6.133 2.093 -0.946 1.00 98.69 83 ARG A CA 1
ATOM 626 C C . ARG A 1 83 ? -6.166 1.883 -2.455 1.00 98.69 83 ARG A C 1
ATOM 628 O O . ARG A 1 83 ? -6.556 0.810 -2.924 1.00 98.69 83 ARG A O 1
ATOM 635 N N . TYR A 1 84 ? -5.729 2.870 -3.228 1.00 98.75 84 TYR A N 1
ATOM 636 C CA . TYR A 1 84 ? -5.649 2.732 -4.681 1.00 98.75 84 TYR A CA 1
ATOM 637 C C . TYR A 1 84 ? -4.510 3.545 -5.281 1.00 98.75 84 TYR A C 1
ATOM 639 O O . TYR A 1 84 ? -4.197 4.640 -4.822 1.00 98.75 84 TYR A O 1
ATOM 647 N N . PHE A 1 85 ? -3.942 3.024 -6.365 1.00 98.62 85 PHE A N 1
ATOM 648 C CA . PHE A 1 85 ? -2.968 3.734 -7.178 1.00 98.62 85 PHE A CA 1
ATOM 649 C C . PHE A 1 85 ? -3.652 4.555 -8.272 1.00 98.62 85 PHE A C 1
ATOM 651 O O . PHE A 1 85 ? -4.615 4.103 -8.897 1.00 98.62 85 PHE A O 1
ATOM 658 N N . SER A 1 86 ? -3.129 5.749 -8.531 1.00 97.06 86 SER A N 1
ATOM 659 C CA . SER A 1 86 ? -3.576 6.673 -9.573 1.00 97.06 86 SER A CA 1
ATOM 660 C C . SER A 1 86 ? -2.382 7.052 -10.465 1.00 97.06 86 SER A C 1
ATOM 662 O O . SER A 1 86 ? -1.726 8.059 -10.203 1.00 97.06 86 SER A O 1
ATOM 664 N N . PRO A 1 87 ? -2.057 6.239 -11.493 1.00 89.12 87 PRO A N 1
ATOM 665 C CA . PRO A 1 87 ? -0.820 6.357 -12.280 1.00 89.12 87 PRO A CA 1
ATOM 666 C C . PRO A 1 87 ? -0.843 7.469 -13.350 1.00 89.12 87 PRO A C 1
ATOM 668 O O . PRO A 1 87 ? -0.468 7.258 -14.502 1.00 89.12 87 PRO A O 1
ATOM 671 N N . GLY A 1 88 ? -1.288 8.664 -12.970 1.00 85.31 88 GLY A N 1
ATOM 672 C CA . GLY A 1 88 ? -1.307 9.848 -13.826 1.00 85.31 88 GLY A CA 1
ATOM 673 C C . GLY A 1 88 ? -2.521 9.963 -14.767 1.00 85.31 88 GLY A C 1
ATOM 674 O O . GLY A 1 88 ? -3.399 9.091 -14.801 1.00 85.31 88 GLY A O 1
ATOM 675 N N . PRO A 1 89 ? -2.610 11.069 -15.531 1.00 85.81 89 PRO A N 1
ATOM 676 C CA . PRO A 1 89 ? -3.793 11.418 -16.316 1.00 85.81 89 PRO A CA 1
ATOM 677 C C . PRO A 1 89 ? -4.146 10.381 -17.389 1.00 85.81 89 PRO A C 1
ATOM 679 O O . PRO A 1 89 ? -3.279 9.838 -18.073 1.00 85.81 89 PRO A O 1
ATOM 682 N N . GLY A 1 90 ? -5.444 10.123 -17.569 1.00 86.06 90 GLY A N 1
ATOM 683 C CA . GLY A 1 90 ? -5.956 9.218 -18.606 1.00 86.06 90 GLY A CA 1
ATOM 684 C C . GLY A 1 90 ? -5.768 7.724 -18.315 1.00 86.06 90 GLY A C 1
ATOM 685 O O . GLY A 1 90 ? -6.228 6.893 -19.099 1.00 86.06 90 GLY A O 1
ATOM 686 N N . ARG A 1 91 ? -5.141 7.359 -17.190 1.00 91.31 91 ARG A N 1
ATOM 687 C CA . ARG A 1 91 ? -5.010 5.967 -16.749 1.00 91.31 91 ARG A CA 1
ATOM 688 C C . ARG A 1 91 ? -6.076 5.621 -15.705 1.00 91.31 91 ARG A C 1
ATOM 690 O O . ARG A 1 91 ? -6.402 6.454 -14.862 1.00 91.31 91 ARG A O 1
ATOM 697 N N . PRO A 1 92 ? -6.642 4.401 -15.731 1.00 95.12 92 PRO A N 1
ATOM 698 C CA . PRO A 1 92 ? -7.594 3.989 -14.709 1.00 95.12 92 PRO A CA 1
ATOM 699 C C . PRO A 1 92 ? -6.910 3.878 -13.342 1.00 95.12 92 PRO A C 1
ATOM 701 O O . PRO A 1 92 ? -5.801 3.351 -13.239 1.00 95.12 92 PRO A O 1
ATOM 704 N N . ARG A 1 93 ? -7.617 4.282 -12.278 1.00 96.25 93 ARG A N 1
ATOM 705 C CA . ARG A 1 93 ? -7.196 3.971 -10.905 1.00 96.25 93 ARG A CA 1
ATOM 706 C C . ARG A 1 93 ? -7.142 2.459 -10.692 1.00 96.25 93 ARG A C 1
ATOM 708 O O . ARG A 1 93 ? -8.055 1.747 -11.131 1.00 96.25 93 ARG A O 1
ATOM 715 N N . ILE A 1 94 ? -6.127 1.985 -9.981 1.00 98.44 94 ILE A N 1
ATOM 716 C CA . ILE A 1 94 ? -5.894 0.570 -9.688 1.00 98.44 94 ILE A CA 1
ATOM 717 C C . ILE A 1 94 ? -6.143 0.336 -8.191 1.00 98.44 94 ILE A C 1
ATOM 719 O O . ILE A 1 94 ? -5.321 0.751 -7.374 1.00 98.44 94 ILE A O 1
ATOM 723 N N . PRO A 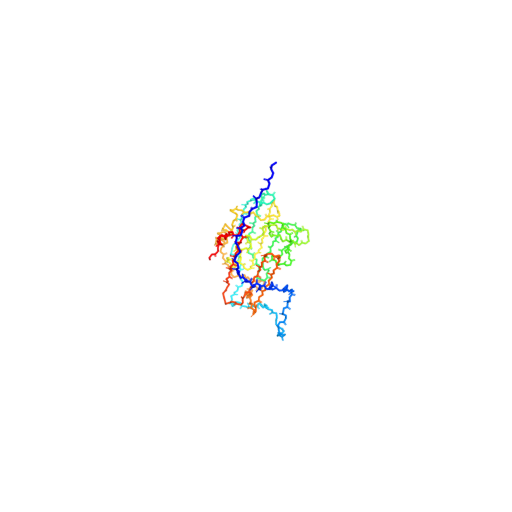1 95 ? -7.269 -0.285 -7.799 1.00 98.44 95 PRO A N 1
ATOM 724 C CA . PRO A 1 95 ? -7.496 -0.682 -6.412 1.00 98.44 95 PRO A CA 1
ATOM 725 C C . PRO A 1 95 ? -6.394 -1.621 -5.912 1.00 98.44 95 PRO A C 1
ATOM 727 O O . PRO A 1 95 ? -5.996 -2.541 -6.628 1.00 98.44 95 PRO A O 1
ATOM 730 N N . ALA A 1 96 ? -5.937 -1.429 -4.674 1.00 98.00 96 ALA A N 1
ATOM 731 C CA . ALA A 1 96 ? -5.001 -2.336 -4.015 1.00 98.00 96 ALA A CA 1
ATOM 732 C C . ALA A 1 96 ? -5.735 -3.575 -3.471 1.00 98.00 96 ALA A C 1
ATOM 734 O O . ALA A 1 96 ? -5.808 -3.803 -2.266 1.00 98.00 96 ALA A O 1
ATOM 735 N N . THR A 1 97 ? -6.331 -4.354 -4.377 1.00 96.75 97 THR A N 1
ATOM 736 C CA . THR A 1 97 ? -7.057 -5.592 -4.067 1.00 96.75 97 THR A CA 1
ATOM 737 C C . THR A 1 97 ? -6.430 -6.782 -4.782 1.00 96.75 97 THR A C 1
ATOM 739 O O . THR A 1 97 ? -5.804 -6.631 -5.832 1.00 96.75 97 THR A O 1
ATOM 742 N N . VAL A 1 98 ? -6.636 -7.982 -4.231 1.00 95.00 98 VAL A N 1
ATOM 743 C CA . VAL A 1 98 ? -6.097 -9.240 -4.780 1.00 95.00 98 VAL A CA 1
ATOM 744 C C . VAL A 1 98 ? -6.519 -9.459 -6.239 1.00 95.00 98 VAL A C 1
ATOM 746 O O . VAL A 1 98 ? -5.725 -9.962 -7.025 1.00 95.00 98 VAL A O 1
ATOM 749 N N . ASP A 1 99 ? -7.709 -8.997 -6.635 1.00 97.19 99 ASP A N 1
ATOM 750 C CA . ASP A 1 99 ? -8.219 -9.107 -8.014 1.00 97.19 99 ASP A CA 1
ATOM 751 C C . ASP A 1 99 ? -7.355 -8.384 -9.059 1.00 97.19 99 ASP A C 1
ATOM 753 O O . ASP A 1 99 ? -7.432 -8.687 -10.249 1.00 97.19 99 ASP A O 1
ATOM 757 N N . HIS A 1 100 ? -6.553 -7.406 -8.630 1.00 97.75 100 HIS A N 1
ATOM 758 C CA . HIS A 1 100 ? -5.672 -6.636 -9.505 1.00 97.75 100 HIS A CA 1
ATOM 759 C C . HIS A 1 100 ? -4.224 -7.130 -9.462 1.00 97.75 100 HIS A C 1
ATOM 761 O O . HIS A 1 100 ? -3.398 -6.613 -10.214 1.00 97.75 100 HIS A O 1
ATOM 767 N N . VAL A 1 101 ? -3.902 -8.114 -8.616 1.00 97.56 101 VAL A N 1
ATOM 768 C CA . VAL A 1 101 ? -2.559 -8.699 -8.544 1.00 97.56 101 VAL A CA 1
ATOM 769 C C . VAL A 1 101 ? -2.299 -9.519 -9.803 1.00 97.56 101 VAL A C 1
ATOM 771 O O . VAL A 1 101 ? -3.104 -10.359 -10.203 1.00 97.56 101 VAL A O 1
ATOM 774 N N . VAL A 1 102 ? -1.150 -9.283 -10.429 1.00 95.50 102 VAL A N 1
ATOM 775 C CA . VAL A 1 102 ? -0.651 -10.089 -11.546 1.00 95.50 102 VAL A CA 1
ATOM 776 C C . VAL A 1 102 ? 0.696 -10.693 -11.186 1.00 95.50 102 VAL A C 1
ATOM 778 O O . VAL A 1 102 ? 1.464 -10.110 -10.425 1.00 95.50 102 VAL A O 1
ATOM 781 N N . GLU A 1 103 ? 0.977 -11.873 -11.733 1.00 86.81 103 GLU A N 1
ATOM 782 C CA . GLU A 1 103 ? 2.260 -12.538 -11.533 1.00 86.81 103 GLU A CA 1
ATOM 783 C C . GLU A 1 103 ? 3.387 -11.703 -12.154 1.00 86.81 103 GLU A C 1
ATOM 785 O O . GLU A 1 103 ? 3.361 -11.372 -13.343 1.00 86.81 103 GLU A O 1
ATOM 790 N N . SER A 1 104 ? 4.371 -11.359 -11.330 1.00 86.44 104 SER A N 1
ATOM 791 C CA . SER A 1 104 ? 5.601 -10.687 -11.731 1.00 86.44 104 SER A CA 1
ATOM 792 C C . SER A 1 104 ? 6.779 -11.335 -11.012 1.00 86.44 104 SER A C 1
ATOM 794 O O . SER A 1 104 ? 6.678 -11.615 -9.816 1.00 86.44 104 SER A O 1
ATOM 796 N N . PRO A 1 105 ? 7.904 -11.589 -11.700 1.00 82.81 105 PRO A N 1
ATOM 797 C CA . PRO A 1 105 ? 9.102 -12.064 -11.029 1.00 82.81 105 PRO A CA 1
ATOM 798 C C . PRO A 1 105 ? 9.569 -11.038 -9.994 1.00 82.81 105 PRO A C 1
ATOM 800 O O . PRO A 1 105 ? 9.710 -9.864 -10.320 1.00 82.81 105 PRO A O 1
ATOM 803 N N . LEU A 1 106 ? 9.872 -11.512 -8.784 1.00 89.50 106 LEU A N 1
ATOM 804 C CA . LEU A 1 106 ? 10.588 -10.779 -7.730 1.00 89.50 106 LEU A CA 1
ATOM 805 C C . LEU A 1 106 ? 9.867 -9.583 -7.080 1.00 89.50 106 LEU A C 1
ATOM 807 O O . LEU A 1 106 ? 10.453 -8.982 -6.187 1.00 89.50 106 LEU A O 1
ATOM 811 N N . CYS A 1 107 ? 8.627 -9.267 -7.456 1.00 92.56 107 CYS A N 1
ATOM 812 C CA . CYS A 1 107 ? 7.834 -8.225 -6.796 1.00 92.56 107 CYS A CA 1
ATOM 813 C C . CYS A 1 107 ? 6.327 -8.466 -6.926 1.00 92.56 107 CYS A C 1
ATOM 815 O O . CYS A 1 107 ? 5.889 -9.321 -7.704 1.00 92.56 107 CYS A O 1
ATOM 817 N N . THR A 1 108 ? 5.517 -7.693 -6.198 1.00 96.00 108 THR A N 1
ATOM 818 C CA . THR A 1 108 ? 4.063 -7.647 -6.401 1.00 96.00 108 THR A CA 1
ATOM 819 C C . THR A 1 108 ? 3.705 -6.541 -7.388 1.00 96.00 108 THR A C 1
ATOM 821 O O . THR A 1 108 ? 4.029 -5.372 -7.182 1.00 96.00 108 THR A O 1
ATOM 824 N N . THR A 1 109 ? 2.969 -6.897 -8.442 1.00 97.75 109 THR A N 1
ATOM 825 C CA . THR A 1 109 ? 2.455 -5.937 -9.426 1.00 97.75 109 THR A CA 1
ATOM 826 C C . THR A 1 109 ? 0.937 -5.871 -9.371 1.00 97.75 109 THR A C 1
ATOM 828 O O . THR A 1 109 ? 0.258 -6.899 -9.411 1.00 97.75 109 THR A O 1
ATOM 831 N N . LEU A 1 110 ? 0.394 -4.654 -9.355 1.00 98.31 110 LEU A N 1
ATOM 832 C CA . LEU A 1 110 ? -1.032 -4.405 -9.551 1.00 98.31 110 LEU A CA 1
ATOM 833 C C . LEU A 1 110 ? -1.292 -3.924 -10.975 1.00 98.31 110 LEU A C 1
ATOM 835 O O . LEU A 1 110 ? -0.550 -3.093 -11.496 1.00 98.31 110 LEU A O 1
ATOM 839 N N . ARG A 1 111 ? -2.366 -4.401 -11.608 1.00 97.62 111 ARG A N 1
ATOM 840 C CA . ARG A 1 111 ? -2.747 -4.015 -12.971 1.00 97.62 111 ARG A CA 1
ATOM 841 C C . ARG A 1 111 ? -4.250 -3.820 -13.110 1.00 97.62 111 ARG A C 1
ATOM 843 O O . ARG A 1 111 ? -5.040 -4.650 -12.673 1.00 97.62 111 ARG A O 1
ATOM 850 N N . ARG A 1 112 ? -4.645 -2.771 -13.836 1.00 97.50 112 ARG A N 1
ATOM 851 C CA . ARG A 1 112 ? -6.013 -2.577 -14.333 1.00 97.50 112 ARG A CA 1
ATOM 852 C C . ARG A 1 112 ? -5.993 -2.026 -15.755 1.00 97.50 112 ARG A C 1
ATOM 854 O O . ARG A 1 112 ? -5.552 -0.904 -15.998 1.00 97.50 112 ARG A O 1
ATOM 861 N N . GLY A 1 113 ? -6.505 -2.807 -16.706 1.00 94.44 113 GLY A N 1
ATOM 862 C CA . GLY A 1 113 ? -6.403 -2.464 -18.125 1.00 94.44 113 GLY A CA 1
ATOM 863 C C . GLY A 1 113 ? -4.938 -2.307 -18.544 1.00 94.44 113 GLY A C 1
ATOM 864 O O . GLY A 1 113 ? -4.124 -3.192 -18.285 1.00 94.44 113 GLY A O 1
ATOM 865 N N . ALA A 1 114 ? -4.607 -1.172 -19.163 1.00 91.69 114 ALA A N 1
ATOM 866 C CA . ALA A 1 114 ? -3.239 -0.841 -19.566 1.00 91.69 114 ALA A CA 1
ATOM 867 C C . ALA A 1 114 ? -2.379 -0.242 -18.435 1.00 91.69 114 ALA A C 1
ATOM 869 O O . ALA A 1 114 ? -1.166 -0.125 -18.591 1.00 91.69 114 ALA A O 1
ATOM 870 N N . ALA A 1 115 ? -2.981 0.154 -17.310 1.00 95.75 115 ALA A N 1
ATOM 871 C CA . ALA A 1 115 ? -2.244 0.715 -16.186 1.00 95.75 115 ALA A CA 1
ATOM 872 C C . ALA A 1 115 ? -1.717 -0.396 -15.277 1.00 95.75 115 ALA A C 1
ATOM 874 O O . ALA A 1 115 ? -2.439 -1.349 -14.975 1.00 95.75 115 ALA A O 1
ATOM 875 N N . ARG A 1 116 ? -0.480 -0.243 -14.808 1.00 96.19 116 ARG A N 1
ATOM 876 C CA . ARG A 1 116 ? 0.137 -1.115 -13.810 1.00 96.19 116 ARG A CA 1
ATOM 877 C C . ARG A 1 116 ? 1.000 -0.307 -12.850 1.0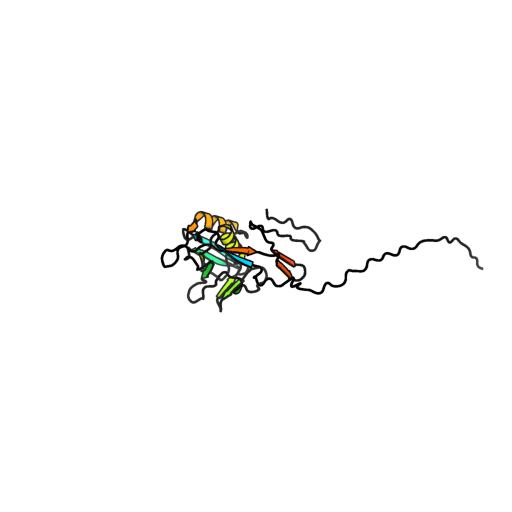0 96.19 116 ARG A C 1
ATOM 879 O O . ARG A 1 116 ? 1.412 0.793 -13.212 1.00 96.19 116 ARG A O 1
ATOM 886 N N . VAL A 1 117 ? 1.252 -0.866 -11.672 1.00 97.94 117 VAL A N 1
ATOM 887 C CA . VAL A 1 117 ? 2.244 -0.377 -10.711 1.00 97.94 117 VAL A CA 1
ATOM 888 C C . VAL A 1 117 ? 2.998 -1.571 -10.130 1.00 97.94 117 VAL A C 1
ATOM 890 O O . VAL A 1 117 ? 2.367 -2.532 -9.684 1.00 97.94 117 VAL A O 1
ATOM 893 N N . LEU A 1 118 ? 4.326 -1.515 -10.181 1.00 97.62 118 LEU A N 1
ATOM 894 C CA . LEU A 1 118 ? 5.246 -2.542 -9.694 1.00 97.62 118 LEU A CA 1
ATOM 895 C C . LEU A 1 118 ? 5.728 -2.226 -8.270 1.00 97.62 118 LEU A C 1
ATOM 897 O O . LEU A 1 118 ? 5.715 -1.066 -7.846 1.00 97.62 118 LEU A O 1
ATOM 901 N N . THR A 1 119 ? 6.199 -3.264 -7.574 1.00 97.12 119 THR A N 1
ATOM 902 C CA . THR A 1 119 ? 6.914 -3.167 -6.287 1.00 97.12 119 THR A CA 1
ATOM 903 C C . THR A 1 119 ? 6.070 -2.509 -5.186 1.00 97.12 119 THR A C 1
ATOM 905 O O . THR A 1 119 ? 6.532 -1.676 -4.410 1.00 97.12 119 THR A O 1
ATOM 908 N N . VAL A 1 120 ? 4.778 -2.849 -5.125 1.00 98.06 120 VAL A N 1
ATOM 909 C CA . VAL A 1 120 ? 3.814 -2.192 -4.219 1.00 98.06 120 VAL A CA 1
ATOM 910 C C . VAL A 1 120 ? 3.899 -2.671 -2.764 1.00 98.06 120 VAL A C 1
ATOM 912 O O . VAL A 1 120 ? 3.349 -2.032 -1.868 1.00 98.06 120 VAL A O 1
ATOM 915 N N . GLU A 1 121 ? 4.547 -3.808 -2.517 1.00 97.56 121 GLU A N 1
ATOM 916 C CA . GLU A 1 121 ? 4.469 -4.572 -1.270 1.00 97.56 121 GLU A CA 1
ATOM 917 C C . GLU A 1 121 ? 4.950 -3.812 -0.027 1.00 97.56 121 GLU A C 1
ATOM 919 O O . GLU A 1 121 ? 4.263 -3.841 0.994 1.00 97.56 121 GLU A O 1
ATOM 924 N N . HIS A 1 122 ? 6.077 -3.094 -0.086 1.00 97.94 122 HIS A N 1
ATOM 925 C CA . HIS A 1 122 ? 6.610 -2.380 1.084 1.00 97.94 122 HIS A CA 1
ATOM 926 C C . HIS A 1 122 ? 5.719 -1.203 1.487 1.00 97.94 122 HIS A C 1
ATOM 928 O O . HIS A 1 122 ? 5.399 -1.042 2.665 1.00 97.94 122 HIS A O 1
ATOM 934 N N . LEU A 1 123 ? 5.254 -0.425 0.505 1.00 98.69 123 LEU A N 1
ATOM 935 C CA . LEU A 1 123 ? 4.329 0.681 0.734 1.00 98.69 123 LEU A CA 1
ATOM 936 C C . LEU A 1 123 ? 2.984 0.179 1.281 1.00 98.69 123 LEU A C 1
ATOM 938 O O . LEU A 1 123 ? 2.479 0.712 2.266 1.00 98.69 123 LEU A O 1
ATOM 942 N N . LEU A 1 124 ? 2.406 -0.871 0.686 1.00 98.56 124 LEU A N 1
ATOM 943 C CA . LEU A 1 124 ? 1.144 -1.437 1.174 1.00 98.56 124 LEU A CA 1
ATOM 944 C C . LEU A 1 124 ? 1.287 -2.049 2.575 1.00 98.56 124 LEU A C 1
ATOM 946 O O . LEU A 1 124 ? 0.355 -1.934 3.373 1.00 98.56 124 LEU A O 1
ATOM 950 N N . SER A 1 125 ? 2.443 -2.644 2.888 1.00 98.06 125 SER A N 1
ATOM 951 C CA . SER A 1 125 ? 2.760 -3.134 4.232 1.00 98.06 125 SER A CA 1
ATOM 952 C C . SER A 1 125 ? 2.846 -1.993 5.245 1.00 98.06 125 SER A C 1
ATOM 954 O O . SER A 1 125 ? 2.301 -2.125 6.338 1.00 98.06 125 SER A O 1
ATOM 956 N N . ALA A 1 126 ? 3.489 -0.873 4.896 1.00 98.62 126 ALA A N 1
ATOM 957 C CA . ALA A 1 126 ? 3.560 0.305 5.759 1.00 98.62 126 ALA A CA 1
ATOM 958 C C . ALA A 1 126 ? 2.165 0.886 6.029 1.00 98.62 126 ALA A C 1
ATOM 960 O O . ALA A 1 126 ? 1.796 1.092 7.180 1.00 98.62 126 ALA A O 1
ATOM 961 N N . LEU A 1 127 ? 1.345 1.059 4.986 1.00 98.75 127 LEU A N 1
ATOM 962 C CA . LEU A 1 127 ? -0.031 1.553 5.123 1.00 98.75 127 LEU A CA 1
ATOM 963 C C . LEU A 1 127 ? -0.887 0.647 6.021 1.00 98.75 127 LEU A C 1
ATOM 965 O O . LEU A 1 127 ? -1.653 1.150 6.841 1.00 98.75 127 LEU A O 1
ATOM 969 N N . GLU A 1 128 ? -0.760 -0.678 5.887 1.00 97.19 128 GLU A N 1
ATOM 970 C CA . GLU A 1 128 ? -1.466 -1.633 6.751 1.00 97.19 128 GLU A CA 1
ATOM 971 C C . GLU A 1 128 ? -0.995 -1.549 8.202 1.00 97.19 128 GLU A C 1
ATOM 973 O O . GLU A 1 128 ? -1.822 -1.417 9.105 1.00 97.19 128 GLU A O 1
ATOM 978 N N . ALA A 1 129 ? 0.321 -1.591 8.424 1.00 96.81 129 ALA A N 1
ATOM 979 C CA . ALA A 1 129 ? 0.915 -1.572 9.756 1.00 96.81 129 ALA A CA 1
ATOM 980 C C . ALA A 1 129 ? 0.623 -0.262 10.504 1.00 96.81 129 ALA A C 1
ATOM 982 O O . ALA A 1 129 ? 0.318 -0.291 11.696 1.00 96.81 129 ALA A O 1
ATOM 983 N N . SER A 1 130 ? 0.636 0.869 9.793 1.00 98.19 130 SER A N 1
ATOM 984 C CA . SER A 1 130 ? 0.276 2.185 10.327 1.00 98.19 130 SER A CA 1
ATOM 985 C C . SER A 1 130 ? -1.239 2.399 10.428 1.00 98.19 130 SER A C 1
ATOM 987 O O . SER A 1 130 ? -1.677 3.415 10.950 1.00 98.19 130 SER A O 1
ATOM 989 N N . GLY A 1 131 ? -2.071 1.461 9.964 1.00 97.62 131 GLY A N 1
ATOM 990 C CA . GLY A 1 131 ? -3.523 1.518 10.129 1.00 97.62 131 GLY A CA 1
ATOM 991 C C . GLY A 1 131 ? -4.263 2.448 9.164 1.00 97.62 131 GLY A C 1
ATOM 992 O O . GLY A 1 131 ? -5.402 2.801 9.453 1.00 97.62 131 GLY A O 1
ATOM 993 N N . VAL A 1 132 ? -3.668 2.815 8.026 1.00 98.69 132 VAL A N 1
ATOM 994 C CA . VAL A 1 132 ? -4.291 3.654 6.988 1.00 98.69 132 VAL A CA 1
ATOM 995 C C . VAL A 1 132 ? -5.272 2.817 6.170 1.00 98.69 132 VAL A C 1
ATOM 997 O O . VAL A 1 132 ? -4.851 1.985 5.377 1.00 98.69 132 VAL A O 1
ATOM 1000 N N . ASP A 1 133 ? -6.581 3.009 6.307 1.00 98.62 133 ASP A N 1
ATOM 1001 C CA . ASP A 1 133 ? -7.574 2.222 5.556 1.00 98.62 133 ASP A CA 1
ATOM 1002 C C . ASP A 1 133 ? -7.832 2.789 4.154 1.00 98.62 133 ASP A C 1
ATOM 1004 O O . ASP A 1 133 ? -8.004 2.029 3.199 1.00 98.62 133 ASP A O 1
ATOM 1008 N N . ASN A 1 134 ? -7.821 4.117 4.023 1.00 98.81 134 ASN A N 1
ATOM 1009 C CA . ASN A 1 134 ? -8.074 4.819 2.769 1.00 98.81 134 ASN A CA 1
ATOM 1010 C C . ASN A 1 134 ? -6.876 5.697 2.407 1.00 98.81 134 ASN A C 1
ATOM 1012 O O . ASN A 1 134 ? -6.418 6.492 3.227 1.00 98.81 134 ASN A O 1
ATOM 1016 N N . ALA A 1 135 ? -6.373 5.555 1.181 1.00 98.81 135 ALA A N 1
ATOM 1017 C CA . ALA A 1 135 ? -5.308 6.405 0.659 1.00 98.81 135 ALA A CA 1
ATOM 1018 C C . ALA A 1 135 ? -5.326 6.432 -0.869 1.00 98.81 135 ALA A C 1
ATOM 1020 O O . ALA A 1 135 ? -5.429 5.389 -1.526 1.00 98.81 135 ALA A O 1
ATOM 1021 N N . ARG A 1 136 ? -5.150 7.629 -1.428 1.00 98.75 136 ARG A N 1
ATOM 1022 C CA . ARG A 1 136 ? -4.857 7.817 -2.847 1.00 98.75 136 ARG A CA 1
ATOM 1023 C C . ARG A 1 136 ? -3.344 7.840 -3.024 1.00 98.75 136 ARG A C 1
ATOM 1025 O O . ARG A 1 136 ? -2.673 8.690 -2.447 1.00 98.75 136 ARG A O 1
ATOM 1032 N N . LEU A 1 137 ? -2.833 6.916 -3.828 1.00 98.69 137 LEU A N 1
ATOM 1033 C CA . LEU A 1 137 ? -1.409 6.738 -4.095 1.00 98.69 137 LEU A CA 1
ATOM 1034 C C . LEU A 1 137 ? -1.114 7.218 -5.516 1.00 98.69 137 LEU A C 1
ATOM 1036 O O . LEU A 1 137 ? -1.369 6.511 -6.492 1.00 98.69 137 LEU A O 1
ATOM 1040 N N . GLU A 1 138 ? -0.639 8.448 -5.651 1.00 98.38 138 GLU A N 1
ATOM 1041 C CA . GLU A 1 138 ? -0.241 8.995 -6.951 1.00 98.38 138 GLU A CA 1
ATOM 1042 C C . GLU A 1 138 ? 1.206 8.616 -7.238 1.00 98.38 138 GLU A C 1
ATOM 1044 O O . GLU A 1 138 ? 2.032 8.631 -6.331 1.00 98.38 138 GLU A O 1
ATOM 1049 N N . ILE A 1 139 ? 1.506 8.265 -8.487 1.00 97.38 139 ILE A N 1
ATOM 1050 C CA . ILE A 1 139 ? 2.854 7.900 -8.920 1.00 97.38 139 ILE A CA 1
ATOM 1051 C C . ILE A 1 139 ? 3.227 8.677 -10.179 1.00 97.38 139 ILE A C 1
ATOM 1053 O O . ILE A 1 139 ? 2.479 8.673 -11.157 1.00 97.38 139 ILE A O 1
ATOM 1057 N N . ASP A 1 140 ? 4.401 9.302 -10.135 1.00 96.25 140 ASP A N 1
ATOM 1058 C CA . ASP A 1 140 ? 5.006 10.066 -11.221 1.00 96.25 140 ASP A CA 1
ATOM 1059 C C . ASP A 1 140 ? 6.414 9.546 -11.543 1.00 96.25 140 ASP A C 1
ATOM 1061 O O . ASP A 1 140 ? 7.065 8.892 -10.728 1.00 96.25 140 ASP A O 1
ATOM 1065 N N . GLY A 1 141 ? 6.899 9.853 -12.750 1.00 93.88 141 GLY A N 1
ATOM 1066 C CA . GLY A 1 141 ? 8.248 9.491 -13.210 1.00 93.88 141 GLY A CA 1
ATOM 1067 C C . GLY A 1 141 ? 8.403 8.046 -13.706 1.00 93.88 141 GLY A C 1
ATOM 1068 O O . GLY A 1 141 ? 9.397 7.729 -14.354 1.00 93.88 141 GLY A O 1
ATOM 1069 N N . GLY A 1 142 ? 7.407 7.183 -13.485 1.00 94.12 142 GLY A N 1
ATOM 1070 C CA . GLY A 1 142 ? 7.428 5.780 -13.902 1.00 94.12 142 GLY A CA 1
ATOM 1071 C C . GLY A 1 142 ? 6.194 5.001 -13.443 1.00 94.12 142 GLY A C 1
ATOM 1072 O O . GLY A 1 142 ? 5.187 5.586 -13.052 1.00 94.12 142 GLY A O 1
ATOM 1073 N N . ASP A 1 143 ? 6.269 3.672 -13.512 1.00 95.75 143 ASP A N 1
ATOM 1074 C CA . ASP A 1 143 ? 5.221 2.734 -13.084 1.00 95.75 143 ASP A CA 1
ATOM 1075 C C . ASP A 1 143 ? 5.686 1.797 -11.954 1.00 95.75 143 ASP A C 1
ATOM 1077 O O . ASP A 1 143 ? 5.142 0.710 -11.780 1.00 95.75 143 ASP A O 1
ATOM 1081 N N . GLU A 1 144 ? 6.674 2.218 -11.164 1.00 97.44 144 GLU A N 1
ATOM 1082 C CA . GLU A 1 144 ? 7.242 1.442 -10.058 1.00 97.44 144 GLU A CA 1
ATOM 1083 C C . GLU A 1 144 ? 7.409 2.296 -8.795 1.00 97.44 144 GLU A C 1
ATOM 1085 O O . GLU A 1 144 ? 7.966 3.396 -8.840 1.00 97.44 144 GLU A O 1
ATOM 1090 N N . VAL A 1 145 ? 6.931 1.788 -7.658 1.00 98.31 145 VAL A N 1
ATOM 1091 C CA . VAL A 1 145 ? 7.129 2.434 -6.351 1.00 98.31 145 VAL A CA 1
ATOM 1092 C C . VAL A 1 145 ? 8.632 2.458 -6.024 1.00 98.31 145 VAL A C 1
ATOM 1094 O O . VAL A 1 145 ? 9.296 1.433 -6.196 1.00 98.31 145 VAL A O 1
ATOM 1097 N N . PRO A 1 146 ? 9.200 3.593 -5.567 1.00 98.06 146 PRO A N 1
ATOM 1098 C CA . PRO A 1 146 ? 10.631 3.677 -5.299 1.00 98.06 146 PRO A CA 1
ATOM 1099 C C . PRO A 1 146 ? 11.031 2.714 -4.178 1.00 98.06 146 PRO A C 1
ATOM 1101 O O . PRO A 1 146 ? 10.320 2.580 -3.180 1.00 98.06 146 PRO A O 1
ATOM 1104 N N . ILE A 1 147 ? 12.188 2.066 -4.333 1.00 97.31 147 ILE A N 1
ATOM 1105 C CA . ILE A 1 147 ? 12.652 1.031 -3.397 1.00 97.31 147 ILE A CA 1
ATOM 1106 C C . ILE A 1 147 ? 13.111 1.600 -2.051 1.00 97.31 147 ILE A C 1
ATOM 1108 O O . ILE A 1 147 ? 13.077 0.887 -1.049 1.00 97.31 147 ILE A O 1
ATOM 1112 N N . LEU A 1 148 ? 13.505 2.880 -2.031 1.00 97.62 148 LEU A N 1
ATOM 1113 C CA . LEU A 1 148 ? 14.048 3.577 -0.860 1.00 97.62 148 LEU A CA 1
ATOM 1114 C C . LEU A 1 148 ? 15.221 2.782 -0.245 1.00 97.62 148 LEU A C 1
ATOM 1116 O O . LEU A 1 148 ? 16.089 2.321 -0.989 1.00 97.62 148 LEU A O 1
ATOM 1120 N N . ASP A 1 149 ? 15.260 2.589 1.075 1.00 96.75 149 ASP A N 1
ATOM 1121 C CA . ASP A 1 149 ? 16.243 1.727 1.749 1.00 96.75 149 ASP A CA 1
ATOM 1122 C C . ASP A 1 149 ? 16.016 0.208 1.581 1.00 96.75 149 ASP A C 1
ATOM 1124 O O . ASP A 1 149 ? 16.747 -0.597 2.162 1.00 96.75 149 ASP A O 1
ATOM 1128 N N . GLY A 1 150 ? 15.025 -0.207 0.787 1.00 94.00 150 GLY A N 1
ATOM 1129 C CA . GLY A 1 150 ? 14.661 -1.611 0.596 1.00 94.00 150 GLY A CA 1
ATOM 1130 C C . GLY A 1 150 ? 13.784 -2.188 1.707 1.00 94.00 150 GLY A C 1
ATOM 1131 O O . GLY A 1 150 ? 13.496 -3.382 1.684 1.00 94.00 150 GLY A O 1
ATOM 1132 N N . SER A 1 151 ? 13.330 -1.368 2.656 1.00 96.75 151 SER A N 1
ATOM 1133 C CA . SER A 1 151 ? 12.386 -1.745 3.708 1.00 96.75 151 SER A CA 1
ATOM 1134 C C . SER A 1 151 ? 11.104 -0.899 3.653 1.00 96.75 151 SER A C 1
ATOM 1136 O O . SER A 1 151 ? 10.894 -0.089 2.752 1.00 96.75 151 SER A O 1
ATOM 1138 N N . ALA A 1 152 ? 10.212 -1.091 4.630 1.00 97.81 152 ALA A N 1
ATOM 1139 C CA . ALA A 1 152 ? 9.020 -0.261 4.814 1.00 97.81 152 ALA A CA 1
ATOM 1140 C C . ALA A 1 152 ? 9.264 0.973 5.709 1.00 97.81 152 ALA A C 1
ATOM 1142 O O . ALA A 1 152 ? 8.353 1.778 5.891 1.00 97.81 152 ALA A O 1
ATOM 1143 N N . ARG A 1 153 ? 10.461 1.122 6.293 1.00 98.19 153 ARG A N 1
ATOM 1144 C CA . ARG A 1 153 ? 10.746 2.096 7.358 1.00 98.19 153 ARG A CA 1
ATOM 1145 C C . ARG A 1 153 ? 10.463 3.535 6.941 1.00 98.19 153 ARG A C 1
ATOM 1147 O O . ARG A 1 153 ? 9.694 4.215 7.608 1.00 98.19 153 ARG A O 1
ATOM 1154 N N . GLU A 1 154 ? 11.013 3.968 5.813 1.00 98.50 154 GLU A N 1
ATOM 1155 C CA . GLU A 1 154 ? 10.840 5.346 5.337 1.00 98.50 154 GLU A CA 1
ATOM 1156 C C . GLU A 1 154 ? 9.381 5.679 4.982 1.00 98.50 154 GLU A C 1
ATOM 1158 O O . GLU A 1 154 ? 8.970 6.838 5.058 1.00 98.50 154 GLU A O 1
ATOM 1163 N N . TRP A 1 155 ? 8.585 4.669 4.611 1.00 98.62 155 TRP A N 1
ATOM 1164 C CA . TRP A 1 155 ? 7.146 4.829 4.414 1.00 98.62 155 TRP A CA 1
ATOM 1165 C C . TRP A 1 155 ? 6.409 4.995 5.740 1.00 98.62 155 TRP A C 1
ATOM 1167 O O . TRP A 1 155 ? 5.545 5.860 5.837 1.00 98.62 155 TRP A O 1
ATOM 1177 N N . VAL A 1 156 ? 6.751 4.193 6.753 1.00 98.69 156 VAL A N 1
ATOM 1178 C CA . VAL A 1 156 ? 6.174 4.311 8.101 1.00 98.69 156 VAL A CA 1
ATOM 1179 C C . VAL A 1 156 ? 6.480 5.685 8.689 1.00 98.69 156 VAL A C 1
ATOM 1181 O O . VAL A 1 156 ? 5.551 6.361 9.115 1.00 98.69 156 VAL A O 1
ATOM 1184 N N . GLU A 1 157 ? 7.736 6.132 8.623 1.00 98.56 157 GLU A N 1
ATOM 1185 C CA . GLU A 1 157 ? 8.156 7.460 9.092 1.00 98.56 157 GLU A CA 1
ATOM 1186 C C . GLU A 1 157 ? 7.348 8.573 8.402 1.00 98.56 157 GLU A C 1
ATOM 1188 O O . GLU A 1 157 ? 6.793 9.443 9.068 1.00 98.56 157 GLU A O 1
ATOM 1193 N N . ALA A 1 158 ? 7.175 8.501 7.075 1.00 98.50 158 ALA A N 1
ATOM 1194 C CA . ALA A 1 158 ? 6.366 9.476 6.339 1.00 98.50 158 ALA A CA 1
ATOM 1195 C C . ALA A 1 158 ? 4.886 9.471 6.759 1.00 98.50 158 ALA A C 1
ATOM 1197 O O . ALA A 1 158 ? 4.259 10.524 6.836 1.00 98.50 158 ALA A O 1
ATOM 1198 N N . ILE A 1 159 ? 4.305 8.294 7.012 1.00 98.81 159 ILE A N 1
ATOM 1199 C CA . ILE A 1 159 ? 2.910 8.163 7.457 1.00 98.81 159 ILE A CA 1
ATOM 1200 C C . ILE A 1 159 ? 2.741 8.701 8.884 1.00 98.81 159 ILE A C 1
ATOM 1202 O O . ILE A 1 159 ? 1.742 9.359 9.176 1.00 98.81 159 ILE A O 1
ATOM 1206 N N . GLU A 1 160 ? 3.703 8.441 9.769 1.00 98.44 160 GLU A N 1
ATOM 1207 C CA . GLU A 1 160 ? 3.713 8.968 11.136 1.00 98.44 160 GLU A CA 1
ATOM 1208 C C . GLU A 1 160 ? 3.809 10.498 11.142 1.00 98.44 160 GLU A C 1
ATOM 1210 O O . GLU A 1 160 ? 3.030 11.151 11.838 1.00 98.44 160 GLU A O 1
ATOM 1215 N N . GLU A 1 161 ? 4.689 11.069 10.314 1.00 98.00 161 GLU A N 1
ATOM 1216 C CA . GLU A 1 161 ? 4.801 12.518 10.103 1.00 98.00 161 GLU A CA 1
ATOM 1217 C C . GLU A 1 161 ? 3.507 13.127 9.542 1.00 98.00 161 GLU A C 1
ATOM 1219 O O . GLU A 1 161 ? 3.075 14.189 9.995 1.00 98.00 161 GLU A O 1
ATOM 1224 N N . ALA A 1 162 ? 2.860 12.448 8.587 1.00 98.56 162 ALA A N 1
ATOM 1225 C CA . ALA A 1 162 ? 1.592 12.886 8.001 1.00 98.56 162 ALA A CA 1
ATOM 1226 C C . ALA A 1 162 ? 0.448 12.934 9.024 1.00 98.56 162 ALA A C 1
ATOM 1228 O O . ALA A 1 162 ? -0.487 13.729 8.869 1.00 98.56 162 ALA A O 1
ATOM 1229 N N . GLY A 1 163 ? 0.507 12.046 10.022 1.00 98.69 163 GLY A N 1
ATOM 1230 C CA . GLY A 1 163 ? -0.553 11.774 10.980 1.00 98.69 163 GLY A CA 1
ATOM 1231 C C . GLY A 1 163 ? -1.747 11.026 10.377 1.00 98.69 163 GLY A C 1
ATOM 1232 O O . GLY A 1 163 ? -1.909 10.906 9.161 1.00 98.69 163 GLY A O 1
ATOM 1233 N N . LEU A 1 164 ? -2.632 10.549 11.254 1.00 98.75 164 LEU A N 1
ATOM 1234 C CA . LEU A 1 164 ? -3.875 9.870 10.884 1.00 98.75 164 LEU A CA 1
ATOM 1235 C C . LEU A 1 164 ? -5.095 10.651 11.355 1.00 98.75 164 LEU A C 1
ATOM 1237 O O . LEU A 1 164 ? -5.072 11.308 12.398 1.00 98.75 164 LEU A O 1
ATOM 1241 N N . CYS A 1 165 ? -6.187 10.518 10.614 1.00 98.62 165 CYS A N 1
ATOM 1242 C CA . CYS A 1 165 ? -7.501 10.976 11.038 1.00 98.62 165 CYS A CA 1
ATOM 1243 C C . CYS A 1 165 ? -8.601 10.015 10.569 1.00 98.62 165 CYS A C 1
ATOM 1245 O O . CYS A 1 165 ? -8.404 9.195 9.667 1.00 98.62 165 CYS A O 1
ATOM 1247 N N . ALA A 1 166 ? -9.783 10.118 11.182 1.00 98.50 166 ALA A N 1
ATOM 1248 C CA . ALA A 1 166 ? -10.952 9.373 10.733 1.00 98.50 166 ALA A CA 1
ATOM 1249 C C . ALA A 1 166 ? -11.345 9.810 9.313 1.00 98.50 166 ALA A C 1
ATOM 1251 O O . ALA A 1 166 ? -11.549 10.998 9.045 1.00 98.50 166 ALA A O 1
ATOM 1252 N N . ALA A 1 167 ? -11.464 8.841 8.408 1.00 98.50 167 ALA A N 1
ATOM 1253 C CA . ALA A 1 167 ? -11.928 9.078 7.052 1.00 98.50 167 ALA A CA 1
ATOM 1254 C C . ALA A 1 167 ? -13.435 9.355 7.059 1.00 98.50 167 ALA A C 1
ATOM 1256 O O . ALA A 1 167 ? -14.201 8.689 7.762 1.00 98.50 167 ALA A O 1
ATOM 1257 N N . LYS A 1 168 ? -13.864 10.307 6.229 1.00 98.44 168 LYS A N 1
ATOM 1258 C CA . LYS A 1 168 ? -15.276 10.639 6.025 1.00 98.44 168 LYS A CA 1
ATOM 1259 C C . LYS A 1 168 ? -15.695 10.330 4.596 1.00 98.44 168 LYS A C 1
ATOM 1261 O O . LYS A 1 168 ? -14.887 10.442 3.676 1.00 98.44 168 LYS A O 1
ATOM 1266 N N . ASP A 1 169 ? -16.938 9.909 4.412 1.00 98.06 169 ASP A N 1
ATOM 1267 C CA . ASP A 1 169 ? -17.560 9.782 3.098 1.00 98.06 169 ASP A CA 1
ATOM 1268 C C . ASP A 1 169 ? -18.002 11.161 2.564 1.00 98.06 169 ASP A C 1
ATOM 1270 O O . ASP A 1 169 ? -17.820 12.197 3.208 1.00 98.06 169 ASP A O 1
ATOM 1274 N N . HIS A 1 170 ? -18.586 11.192 1.364 1.00 96.50 170 HIS A N 1
ATOM 1275 C CA . HIS A 1 170 ? -19.034 12.430 0.710 1.00 96.50 170 HIS A CA 1
ATOM 1276 C C . HIS A 1 170 ? -20.115 13.193 1.493 1.00 96.50 170 HIS A C 1
ATOM 1278 O O . HIS A 1 170 ? -20.322 14.379 1.250 1.00 96.50 170 HIS A O 1
ATOM 1284 N N . ASN A 1 171 ? -20.789 12.528 2.431 1.00 97.31 171 ASN A N 1
ATOM 1285 C CA . ASN A 1 171 ? -21.821 13.104 3.284 1.00 97.31 171 ASN A CA 1
ATOM 1286 C C . ASN A 1 171 ? -21.266 13.517 4.659 1.00 97.31 171 ASN A C 1
ATOM 1288 O O . ASN A 1 171 ? -22.020 13.983 5.511 1.00 97.31 171 ASN A O 1
ATOM 1292 N N . GLY A 1 172 ? -19.963 13.341 4.894 1.00 96.88 172 GLY A N 1
ATOM 1293 C CA . GLY A 1 172 ? -19.319 13.627 6.172 1.00 96.88 172 GLY A CA 1
ATOM 1294 C C . GLY A 1 172 ? -19.458 12.515 7.216 1.00 96.88 172 GLY A C 1
ATOM 1295 O O . GLY A 1 172 ? -19.081 12.744 8.367 1.00 96.88 172 GLY A O 1
ATOM 1296 N N . ASN A 1 173 ? -19.966 11.335 6.844 1.00 97.75 173 ASN A N 1
ATOM 1297 C CA . ASN A 1 173 ? -20.130 10.201 7.752 1.00 97.75 173 ASN A CA 1
ATOM 1298 C C . ASN A 1 173 ? -18.853 9.368 7.845 1.00 97.75 173 ASN A C 1
ATOM 1300 O O . ASN A 1 173 ? -18.128 9.195 6.867 1.00 97.75 173 ASN A O 1
ATOM 1304 N N . GLU A 1 174 ? -18.619 8.778 9.011 1.00 97.94 174 GLU A N 1
ATOM 1305 C CA . GLU A 1 174 ? -17.574 7.776 9.202 1.00 97.94 174 GLU A CA 1
ATOM 1306 C C . GLU A 1 174 ? -18.088 6.382 8.817 1.00 97.94 174 GLU A C 1
ATOM 1308 O O . GLU A 1 174 ? -19.245 6.037 9.062 1.00 97.94 174 GLU A O 1
ATOM 1313 N N . ILE A 1 175 ? -17.211 5.550 8.252 1.00 97.88 175 ILE A N 1
ATOM 1314 C CA . ILE A 1 175 ? -17.506 4.144 7.948 1.00 97.88 175 ILE A CA 1
ATOM 1315 C C . ILE A 1 175 ? -16.724 3.261 8.914 1.00 97.88 175 ILE A C 1
ATOM 1317 O O . ILE A 1 175 ? -15.538 3.487 9.148 1.00 97.88 175 ILE A O 1
ATOM 1321 N N . ALA A 1 176 ? -17.367 2.230 9.463 1.00 97.19 176 ALA A N 1
ATOM 1322 C CA . ALA A 1 176 ? -16.699 1.278 10.343 1.00 97.19 176 ALA A CA 1
ATOM 1323 C C . ALA A 1 176 ? -15.601 0.502 9.592 1.00 97.19 176 ALA A C 1
ATOM 1325 O O . ALA A 1 176 ? -15.842 -0.088 8.536 1.00 97.19 176 ALA A O 1
ATOM 1326 N N . LYS A 1 177 ? -14.397 0.446 10.167 1.00 96.44 177 LYS A N 1
ATOM 1327 C CA . LYS A 1 177 ? -13.324 -0.435 9.702 1.00 96.44 177 LYS A CA 1
ATOM 1328 C C . LYS A 1 177 ? -13.743 -1.884 9.910 1.00 96.44 177 LYS A C 1
ATOM 1330 O O . LYS A 1 177 ? -14.172 -2.253 11.008 1.00 96.44 177 LYS A O 1
ATOM 1335 N N . LEU A 1 178 ? -13.575 -2.700 8.875 1.00 93.44 178 LEU A N 1
ATOM 1336 C CA . LEU A 1 178 ? -13.807 -4.138 8.929 1.00 93.44 178 LEU A CA 1
ATOM 1337 C C . LEU A 1 178 ? -12.488 -4.867 9.194 1.00 93.44 178 LEU A C 1
ATOM 1339 O O . LEU A 1 178 ? -11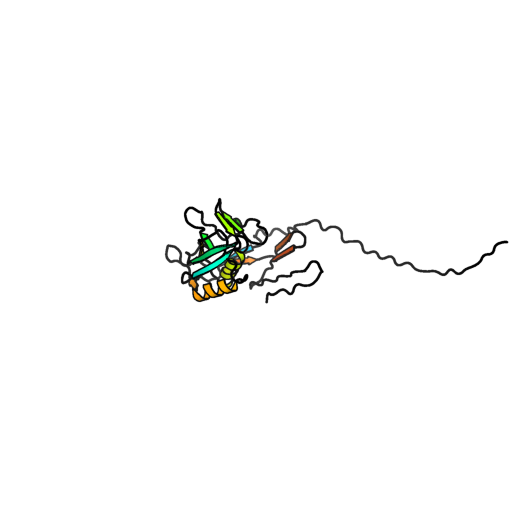.442 -4.473 8.687 1.00 93.44 178 LEU A O 1
ATOM 1343 N N . ALA A 1 179 ? -12.547 -5.942 9.970 1.00 90.38 179 ALA A N 1
ATOM 1344 C CA . ALA A 1 179 ? -11.449 -6.879 10.147 1.00 90.38 179 ALA A CA 1
ATOM 1345 C C . ALA A 1 179 ? -11.865 -8.270 9.669 1.00 90.38 179 ALA A C 1
ATOM 1347 O O . ALA A 1 179 ? -13.015 -8.688 9.842 1.00 90.38 179 ALA A O 1
ATOM 1348 N N . THR A 1 180 ? -10.911 -8.989 9.085 1.00 89.25 180 THR A N 1
ATOM 1349 C CA . THR A 1 180 ? -11.098 -10.380 8.681 1.00 89.25 180 THR A CA 1
ATOM 1350 C C . THR A 1 180 ? -11.103 -11.276 9.911 1.00 89.25 180 THR A C 1
ATOM 1352 O O . THR A 1 180 ? -10.136 -11.311 10.670 1.00 89.25 180 THR A O 1
ATOM 1355 N N . LEU A 1 181 ? -12.180 -12.035 10.089 1.00 90.44 181 LEU A N 1
ATOM 1356 C CA . LEU A 1 181 ? -12.288 -13.082 11.094 1.00 90.44 181 LEU A CA 1
ATOM 1357 C C . LEU A 1 181 ? -12.223 -14.444 10.407 1.00 90.44 181 LEU A C 1
ATOM 1359 O O . LEU A 1 181 ? -13.067 -14.757 9.565 1.00 90.44 181 LEU A O 1
ATOM 1363 N N . ILE A 1 182 ? -11.223 -15.235 10.787 1.00 91.62 182 ILE A N 1
ATOM 1364 C CA . ILE A 1 182 ? -11.029 -16.613 10.334 1.00 91.62 182 ILE A CA 1
ATOM 1365 C C . ILE A 1 182 ? -11.724 -17.534 11.337 1.00 91.62 182 ILE A C 1
ATOM 1367 O O . ILE A 1 182 ? -11.387 -17.513 12.522 1.00 91.62 182 ILE A O 1
ATOM 1371 N N . HIS A 1 183 ? -12.688 -18.326 10.867 1.00 91.88 183 HIS A N 1
ATOM 1372 C CA . HIS A 1 183 ? -13.491 -19.224 11.711 1.00 91.88 183 HIS A CA 1
ATOM 1373 C C . HIS A 1 183 ? -12.891 -20.620 11.825 1.00 91.88 183 HIS A C 1
ATOM 1375 O O . HIS A 1 183 ? -13.021 -21.273 12.858 1.00 91.88 183 HIS A O 1
ATOM 1381 N N . GLU A 1 184 ? -12.180 -21.053 10.789 1.00 92.94 184 GLU A N 1
ATOM 1382 C CA . GLU A 1 184 ? -11.524 -22.353 10.724 1.00 92.94 184 GLU A CA 1
ATOM 1383 C C . GLU A 1 184 ? -10.149 -22.248 10.050 1.00 92.94 184 GLU A C 1
ATOM 1385 O O . GLU A 1 184 ? -9.926 -21.331 9.256 1.00 92.94 184 GLU A O 1
ATOM 1390 N N . PRO A 1 185 ? -9.196 -23.144 10.368 1.00 94.25 185 PRO A N 1
ATOM 1391 C CA . PRO A 1 185 ? -7.885 -23.127 9.736 1.00 94.25 185 PRO A CA 1
ATOM 1392 C C . PRO A 1 185 ? -7.960 -23.260 8.211 1.00 94.25 185 PRO A C 1
ATOM 1394 O O . PRO A 1 185 ? -8.635 -24.144 7.685 1.00 94.25 185 PRO A O 1
ATOM 1397 N N . MET A 1 186 ? -7.206 -22.420 7.507 1.00 93.19 186 MET A N 1
ATOM 1398 C CA . MET A 1 186 ? -7.063 -22.447 6.054 1.00 93.19 186 MET A CA 1
ATOM 1399 C C . MET A 1 186 ? -5.619 -22.761 5.679 1.00 93.19 186 MET A C 1
ATOM 1401 O O . MET A 1 186 ? -4.690 -22.263 6.315 1.00 93.19 186 MET A O 1
ATOM 1405 N N . TYR A 1 187 ? -5.435 -23.540 4.616 1.00 93.50 187 TYR A N 1
ATOM 1406 C CA . TYR A 1 187 ? -4.122 -23.943 4.123 1.00 93.50 187 TYR A CA 1
ATOM 1407 C C . TYR A 1 187 ? -4.059 -23.780 2.612 1.00 93.50 187 TYR A C 1
ATOM 1409 O O . TYR A 1 187 ? -4.971 -24.196 1.895 1.00 93.50 187 TYR A O 1
ATOM 1417 N N . VAL A 1 188 ? -2.962 -23.208 2.135 1.00 93.69 188 VAL A N 1
ATOM 1418 C CA . VAL A 1 188 ? -2.618 -23.130 0.718 1.00 93.69 188 VAL A CA 1
ATOM 1419 C C . VAL A 1 188 ? -1.182 -23.603 0.572 1.00 93.69 188 VAL A C 1
ATOM 1421 O O . VAL A 1 188 ? -0.319 -23.213 1.350 1.00 93.69 188 VAL A O 1
ATOM 1424 N N . TRP A 1 189 ? -0.923 -24.440 -0.422 1.00 94.88 189 TRP A N 1
ATOM 1425 C CA . TRP A 1 189 ? 0.395 -25.001 -0.702 1.00 94.88 189 TRP A CA 1
ATOM 1426 C C . TRP A 1 189 ? 0.662 -24.982 -2.201 1.00 94.88 189 TRP A C 1
ATOM 1428 O O . TRP A 1 189 ? -0.245 -25.198 -3.010 1.00 94.88 189 TRP A O 1
ATOM 1438 N N . ARG A 1 190 ? 1.918 -24.737 -2.558 1.00 92.44 190 ARG A N 1
ATOM 1439 C CA . ARG A 1 190 ? 2.452 -24.852 -3.910 1.00 92.44 190 ARG A CA 1
ATOM 1440 C C . ARG A 1 190 ? 3.878 -25.376 -3.782 1.00 92.44 190 ARG A C 1
ATOM 1442 O O . ARG A 1 190 ? 4.694 -24.739 -3.128 1.00 92.44 190 ARG A O 1
ATOM 1449 N N . ASP A 1 191 ? 4.144 -26.525 -4.394 1.00 92.38 191 ASP A N 1
ATOM 1450 C CA . ASP A 1 191 ? 5.439 -27.209 -4.339 1.00 92.38 191 ASP A CA 1
ATOM 1451 C C . ASP A 1 191 ? 5.935 -27.424 -2.894 1.00 92.38 191 ASP A C 1
ATOM 1453 O O . ASP A 1 191 ? 5.314 -28.180 -2.145 1.00 92.38 191 ASP A O 1
ATOM 1457 N N . ASP A 1 192 ? 7.029 -26.776 -2.499 1.00 89.94 192 ASP A N 1
ATOM 1458 C CA . ASP A 1 192 ? 7.637 -26.831 -1.162 1.00 89.94 192 ASP A CA 1
ATOM 1459 C C . ASP A 1 192 ? 7.213 -25.673 -0.239 1.00 89.94 192 ASP A C 1
ATOM 1461 O O . ASP A 1 192 ? 7.623 -25.607 0.921 1.00 89.94 192 ASP A O 1
ATOM 1465 N N . SER A 1 193 ? 6.360 -24.778 -0.735 1.00 90.94 193 SER A N 1
ATOM 1466 C CA . SER A 1 193 ? 5.923 -23.569 -0.047 1.00 90.94 193 SER A CA 1
ATOM 1467 C C . SER A 1 193 ? 4.471 -23.688 0.413 1.00 90.94 193 SER A C 1
ATOM 1469 O O . SER A 1 193 ? 3.605 -24.205 -0.300 1.00 90.94 193 SER A O 1
ATOM 1471 N N . PHE A 1 194 ? 4.163 -23.176 1.606 1.00 93.75 194 PHE A N 1
ATOM 1472 C CA . PHE A 1 194 ? 2.793 -23.141 2.114 1.00 93.75 194 PHE A CA 1
ATOM 1473 C C . PHE A 1 194 ? 2.500 -21.887 2.939 1.00 93.75 194 PHE A C 1
ATOM 1475 O O . PHE A 1 194 ? 3.382 -21.299 3.558 1.00 93.75 194 PHE A O 1
ATOM 1482 N N . VAL A 1 195 ? 1.223 -21.516 2.974 1.00 94.75 195 VAL A N 1
ATOM 1483 C CA . VAL A 1 195 ? 0.653 -20.500 3.858 1.00 94.75 195 VAL A CA 1
ATOM 1484 C C . VAL A 1 195 ? -0.471 -21.155 4.646 1.00 94.75 195 VAL A C 1
ATOM 1486 O O . VAL A 1 195 ? -1.317 -21.853 4.083 1.00 94.75 195 VAL A O 1
ATOM 1489 N N . ALA A 1 196 ? -0.485 -20.927 5.954 1.00 93.94 196 ALA A N 1
ATOM 1490 C CA . ALA A 1 196 ? -1.546 -21.385 6.836 1.00 93.94 196 ALA A CA 1
ATOM 1491 C C . ALA A 1 196 ? -2.094 -20.208 7.642 1.00 93.94 196 ALA A C 1
ATOM 1493 O O . ALA A 1 196 ? -1.332 -19.389 8.155 1.00 93.94 196 ALA A O 1
ATOM 1494 N N . ALA A 1 197 ? -3.414 -20.138 7.768 1.00 93.56 197 ALA A N 1
ATOM 1495 C CA . ALA A 1 197 ? -4.097 -19.102 8.524 1.00 93.56 197 ALA A CA 1
ATOM 1496 C C . ALA A 1 197 ? -5.019 -19.764 9.551 1.00 93.56 197 ALA A C 1
ATOM 1498 O O . ALA A 1 197 ? -5.821 -20.624 9.201 1.00 93.56 197 ALA A O 1
ATOM 1499 N N . PHE A 1 198 ? -4.890 -19.385 10.822 1.00 93.50 198 PHE A N 1
ATOM 1500 C CA . PHE A 1 198 ? -5.610 -20.008 11.934 1.00 93.50 198 PHE A CA 1
ATOM 1501 C C . PHE A 1 198 ? -6.520 -18.991 12.632 1.00 93.50 198 PHE A C 1
ATOM 1503 O O . PHE A 1 198 ? -6.140 -17.821 12.737 1.00 93.50 198 PHE A O 1
ATOM 1510 N N . PRO A 1 199 ? -7.672 -19.418 13.180 1.00 93.62 199 PRO A N 1
ATOM 1511 C CA . PRO A 1 199 ? -8.502 -18.566 14.025 1.00 93.62 199 PRO A CA 1
ATOM 1512 C C . PRO A 1 199 ? -7.705 -18.011 15.209 1.00 93.62 199 PRO A C 1
ATOM 1514 O O . PRO A 1 199 ? -7.159 -18.775 16.009 1.00 93.62 199 PRO A O 1
ATOM 1517 N N . GLN A 1 200 ? -7.634 -16.685 15.333 1.00 87.44 200 GLN A N 1
ATOM 1518 C CA . GLN A 1 200 ? -6.959 -15.981 16.427 1.00 87.44 200 GLN A CA 1
ATOM 1519 C C . GLN A 1 200 ? -7.688 -14.673 16.756 1.00 87.44 200 GLN A C 1
ATOM 1521 O O . GLN A 1 200 ? -8.271 -14.035 15.885 1.00 87.44 200 GLN A O 1
ATOM 1526 N N . ARG A 1 201 ? -7.631 -14.247 18.026 1.00 82.06 201 ARG A N 1
ATOM 1527 C CA . ARG A 1 201 ? -8.199 -12.955 18.467 1.00 82.06 201 ARG A CA 1
ATOM 1528 C C . ARG A 1 201 ? -7.327 -11.755 18.102 1.00 82.06 201 ARG A C 1
ATOM 1530 O O . ARG A 1 201 ? -7.814 -10.631 18.077 1.00 82.06 201 ARG A O 1
ATOM 1537 N N . LYS A 1 202 ? -6.031 -11.989 17.909 1.00 84.50 202 LYS A N 1
ATOM 1538 C CA . LYS A 1 202 ? -5.040 -10.979 17.547 1.00 84.50 202 LYS A CA 1
ATOM 1539 C C . LYS A 1 202 ? -4.329 -11.437 16.286 1.00 84.50 202 LYS A C 1
ATOM 1541 O O . LYS A 1 202 ? -4.039 -12.625 16.152 1.00 84.50 202 LYS A O 1
ATOM 1546 N N . THR A 1 203 ? -4.022 -10.496 15.405 1.00 87.31 203 THR A N 1
ATOM 1547 C CA . THR A 1 203 ? -3.187 -10.761 14.236 1.00 87.31 203 THR A CA 1
ATOM 1548 C C . THR A 1 203 ? -1.794 -11.170 14.699 1.00 87.31 203 THR A C 1
ATOM 1550 O O . THR A 1 203 ? -1.163 -10.464 15.484 1.00 87.31 203 THR A O 1
ATOM 1553 N N . LYS A 1 204 ? -1.327 -12.323 14.224 1.00 89.81 204 LYS A N 1
ATOM 1554 C CA . LYS A 1 204 ? 0.041 -12.804 14.404 1.00 89.81 204 LYS A CA 1
ATOM 1555 C C . LYS A 1 204 ? 0.510 -13.373 13.075 1.00 89.81 204 LYS A C 1
ATOM 1557 O O . LYS A 1 204 ? -0.154 -14.244 12.519 1.00 89.81 204 LYS A O 1
ATOM 1562 N N . ILE A 1 205 ? 1.646 -12.884 12.594 1.00 91.06 205 ILE A N 1
ATOM 1563 C CA . ILE A 1 205 ? 2.301 -13.387 11.387 1.00 91.06 205 ILE A CA 1
ATOM 1564 C C . ILE A 1 205 ? 3.545 -14.150 11.834 1.00 91.06 205 ILE A C 1
ATOM 1566 O O . ILE A 1 205 ? 4.253 -13.742 12.751 1.00 91.06 205 ILE A O 1
ATOM 1570 N N . THR A 1 206 ? 3.776 -15.316 11.248 1.00 90.94 206 THR A N 1
ATOM 1571 C CA . THR A 1 206 ? 4.982 -16.110 11.482 1.00 90.94 206 THR A CA 1
ATOM 1572 C C . THR A 1 206 ? 5.445 -16.621 10.134 1.00 90.94 206 THR A C 1
ATOM 1574 O O . THR A 1 206 ? 4.658 -17.220 9.405 1.00 90.94 206 THR A O 1
ATOM 1577 N N . SER A 1 207 ? 6.703 -16.350 9.806 1.00 88.00 207 SER A N 1
ATOM 1578 C CA . SER A 1 207 ? 7.333 -16.781 8.564 1.00 88.00 207 SER A CA 1
ATOM 1579 C C . SER A 1 207 ? 8.527 -17.671 8.884 1.00 88.00 207 SER A C 1
ATOM 1581 O O . SER A 1 207 ? 9.202 -17.473 9.896 1.00 88.00 207 SER A O 1
ATOM 1583 N N . LEU A 1 208 ? 8.763 -18.664 8.033 1.00 87.94 208 LEU A N 1
ATOM 1584 C CA . LEU A 1 208 ? 9.896 -19.573 8.113 1.00 87.94 208 LEU A CA 1
ATOM 1585 C C . LEU A 1 208 ? 10.512 -19.679 6.722 1.00 87.94 208 LEU A C 1
ATOM 1587 O O . LEU A 1 208 ? 9.815 -20.029 5.772 1.00 87.94 208 LEU A O 1
ATOM 1591 N N . LEU A 1 209 ? 11.813 -19.417 6.625 1.00 85.06 209 LEU A N 1
ATOM 1592 C CA . LEU A 1 209 ? 12.584 -19.614 5.406 1.00 85.06 209 LEU A CA 1
ATOM 1593 C C . LEU A 1 209 ? 13.641 -20.693 5.652 1.00 85.06 209 LEU A C 1
ATOM 1595 O O . LEU A 1 209 ? 14.476 -20.576 6.551 1.00 85.06 209 LEU A O 1
ATOM 1599 N N . LEU A 1 210 ? 13.583 -21.748 4.847 1.00 81.69 210 LEU A N 1
ATOM 1600 C CA . LEU A 1 210 ? 14.568 -22.822 4.828 1.00 81.69 210 LEU A CA 1
ATOM 1601 C C . LEU A 1 210 ? 15.407 -22.651 3.568 1.00 81.69 210 LEU A C 1
ATOM 1603 O O . LEU A 1 210 ? 14.874 -22.707 2.460 1.00 81.69 210 LEU A O 1
ATOM 1607 N N . ALA A 1 211 ? 16.704 -22.406 3.731 1.00 78.25 211 ALA A N 1
ATOM 1608 C CA . ALA A 1 211 ? 17.607 -22.364 2.593 1.00 78.25 211 ALA A CA 1
ATOM 1609 C C . ALA A 1 211 ? 17.801 -23.777 2.018 1.00 78.25 211 ALA A C 1
ATOM 1611 O O . ALA A 1 211 ? 17.614 -24.784 2.704 1.00 78.25 211 ALA A O 1
ATOM 1612 N N . ALA A 1 212 ? 18.190 -23.858 0.743 1.00 77.31 212 ALA A N 1
ATOM 1613 C CA . ALA A 1 212 ? 18.360 -25.128 0.032 1.00 77.31 212 ALA A CA 1
ATOM 1614 C C . ALA A 1 212 ? 19.426 -26.050 0.658 1.00 77.31 212 ALA A C 1
ATOM 1616 O O . ALA A 1 212 ? 19.398 -27.260 0.451 1.00 77.31 212 ALA A O 1
ATOM 1617 N N . ASP A 1 213 ? 20.351 -25.491 1.441 1.00 82.69 213 ASP A N 1
ATOM 1618 C CA . ASP A 1 213 ? 21.344 -26.233 2.223 1.00 82.69 213 ASP A CA 1
ATOM 1619 C C . ASP A 1 213 ? 20.788 -26.778 3.555 1.00 82.69 213 ASP A C 1
ATOM 1621 O O . ASP A 1 213 ? 21.527 -27.360 4.350 1.00 82.69 213 ASP A O 1
ATOM 1625 N N . GLY A 1 214 ? 19.486 -26.610 3.804 1.00 67.50 214 GLY A N 1
ATOM 1626 C CA . GLY A 1 214 ? 18.804 -27.023 5.026 1.00 67.50 214 GLY A CA 1
ATOM 1627 C C . GLY A 1 214 ? 19.058 -26.096 6.213 1.00 67.50 214 GLY A C 1
ATOM 1628 O O . GLY A 1 214 ? 18.573 -26.380 7.312 1.00 67.50 214 GLY A O 1
ATOM 1629 N N . SER A 1 215 ? 19.799 -24.999 6.026 1.00 71.94 215 SER A N 1
ATOM 1630 C CA . SER A 1 215 ? 19.996 -24.018 7.083 1.00 71.94 215 SER A CA 1
ATOM 1631 C C . SER A 1 215 ? 18.710 -23.227 7.328 1.00 71.94 215 SER A C 1
ATOM 1633 O O . SER A 1 215 ? 17.981 -22.829 6.413 1.00 71.94 215 SER A O 1
ATOM 1635 N N . LEU A 1 216 ? 18.412 -23.016 8.611 1.00 65.94 216 LEU A N 1
ATOM 1636 C CA . LEU A 1 216 ? 17.382 -22.076 9.022 1.00 65.94 216 LEU A CA 1
ATOM 1637 C C . LEU A 1 216 ? 17.913 -20.675 8.747 1.00 65.94 216 LEU A C 1
ATOM 1639 O O . LEU A 1 216 ? 18.840 -20.222 9.422 1.00 65.94 216 LEU A O 1
ATOM 1643 N N . VAL A 1 217 ? 17.305 -19.978 7.792 1.00 66.75 217 VAL A N 1
ATOM 1644 C CA . VAL A 1 217 ? 17.508 -18.537 7.692 1.00 66.75 217 VAL A CA 1
ATOM 1645 C C . VAL A 1 217 ? 16.693 -17.935 8.824 1.00 66.75 217 VAL A C 1
ATOM 1647 O O . VAL A 1 217 ? 15.470 -18.080 8.861 1.00 66.75 217 VAL A O 1
ATOM 1650 N N . SER A 1 218 ? 17.376 -17.337 9.800 1.00 54.19 218 SER A N 1
ATOM 1651 C CA . SER A 1 218 ? 16.732 -16.759 10.979 1.00 54.19 218 SER A CA 1
ATOM 1652 C C . SER A 1 218 ? 15.601 -15.817 10.545 1.00 54.19 218 SER A C 1
ATOM 1654 O O . SER A 1 218 ? 15.880 -14.842 9.839 1.00 54.19 218 SER A O 1
ATOM 1656 N N . PRO A 1 219 ? 14.340 -16.079 10.932 1.00 48.47 219 PRO A N 1
ATOM 1657 C CA . PRO A 1 219 ? 13.243 -15.199 10.578 1.00 48.47 219 PRO A CA 1
ATOM 1658 C C . PRO A 1 219 ? 13.380 -13.908 11.385 1.00 48.47 219 PRO A C 1
ATOM 1660 O O . PRO A 1 219 ? 13.183 -13.892 12.598 1.00 48.47 219 PRO A O 1
ATOM 1663 N N . TRP A 1 220 ? 13.721 -12.810 10.715 1.00 41.12 220 TRP A N 1
ATOM 1664 C CA . TRP A 1 220 ? 13.643 -11.470 11.291 1.00 41.12 220 TRP A CA 1
ATOM 1665 C C . TRP A 1 220 ? 12.180 -11.012 11.330 1.00 41.12 220 TRP A C 1
ATOM 1667 O O . TRP A 1 220 ? 11.789 -10.134 10.574 1.00 41.12 220 TRP A O 1
ATOM 1677 N N . MET A 1 221 ? 11.348 -11.637 12.165 1.00 39.22 221 MET A N 1
ATOM 1678 C CA . MET A 1 221 ? 10.036 -11.106 12.555 1.00 39.22 221 MET A CA 1
ATOM 1679 C C . MET A 1 221 ? 9.713 -11.563 13.984 1.00 39.22 221 MET A C 1
ATOM 1681 O O . MET A 1 221 ? 9.391 -12.731 14.209 1.00 39.22 221 MET A O 1
ATOM 1685 N N . THR A 1 222 ? 9.801 -10.633 14.939 1.00 31.08 222 THR A N 1
ATOM 1686 C CA . THR A 1 222 ? 9.134 -10.696 16.253 1.00 31.08 222 THR A CA 1
ATOM 1687 C C . THR A 1 222 ? 8.033 -9.662 16.304 1.00 31.08 222 THR A C 1
ATOM 1689 O O . THR A 1 222 ? 8.334 -8.522 15.887 1.00 31.08 222 THR A O 1
#

Sequence (222 aa):
RSRRTAPRRRRTRSHCRSGEMFPRRLQASVRKFGTTSSSPLSWQPTGKPQQTLASGVEKSGVGLHSGASTTVRLLPAMAGEGRYFSPGPGRPRIPATVDHVVESPLCTTLRRGAARVLTVEHLLSALEASGVDNARLEIDGGDEVPILDGSAREWVEAIEEAGLCAAKDHNGNEIAKLATLIHEPMYVWRDDSFVAAFPQRKTKITSLLLAADGSLVSPWMT